Protein AF-A0A5D3WGY5-F1 (afdb_monomer_lite)

Organism: NCBI:txid213224

InterPro domains:
  IPR013249 RNA polymerase sigma factor 70, region 4 type 2 [PF08281] (146-171)
  IPR013324 RNA polymerase sigma factor, region 3/4-like [SSF88659] (108-180)
  IPR036388 Winged helix-like DNA-binding domain superfamily [G3DSA:1.10.10.10] (104-178)

Foldseek 3Di:
DDLVVLQVVCVVCVVVQLVVCVVQVVQAPDDSVVLSVQLSVLSNVLVVVCVVPVDDSVVSSVVSSLVVSCCCGCDPPDPRNNHDPDDPVVPDPPVPDPPDPPDDPDDLVNFFQPVLVLVLLVVQADPQLSLLVCQCCQVPPGHDDLVRSCVVVVHDSVVSVVSPVVSVVSVVVCVVVVVDDDDSVSGGDDCPDPPPPPPDDPPPDDDDDDD

Structure (mmCIF, N/CA/C/O backbone):
data_AF-A0A5D3WGY5-F1
#
_entry.id   AF-A0A5D3WGY5-F1
#
loop_
_atom_site.group_PDB
_atom_site.id
_atom_site.type_symbol
_atom_site.label_atom_id
_atom_site.label_alt_id
_atom_site.label_comp_id
_atom_site.label_asym_id
_atom_site.label_entity_id
_atom_site.label_seq_id
_atom_site.pdbx_PDB_ins_code
_atom_site.Cartn_x
_atom_site.Cartn_y
_atom_site.Cartn_z
_atom_site.occupancy
_atom_site.B_iso_or_equiv
_atom_site.auth_seq_id
_atom_site.auth_comp_id
_atom_site.auth_asym_id
_atom_site.auth_atom_id
_atom_site.pdbx_PDB_model_num
ATOM 1 N N . MET A 1 1 ? 12.498 -3.908 -32.052 1.00 78.00 1 MET A N 1
ATOM 2 C CA . MET A 1 1 ? 13.607 -4.609 -31.367 1.00 78.00 1 MET A CA 1
ATOM 3 C C . MET A 1 1 ? 12.994 -5.593 -30.388 1.00 78.00 1 MET A C 1
ATOM 5 O O . MET A 1 1 ? 12.078 -5.188 -29.683 1.00 78.00 1 MET A O 1
ATOM 9 N N . THR A 1 2 ? 13.401 -6.864 -30.403 1.00 89.94 2 THR A N 1
ATOM 10 C CA . THR A 1 2 ? 12.779 -7.894 -29.549 1.00 89.94 2 THR A CA 1
ATOM 11 C C . THR A 1 2 ? 13.374 -7.893 -28.134 1.00 89.94 2 THR A C 1
ATOM 13 O O . THR A 1 2 ? 14.397 -7.253 -27.882 1.00 89.94 2 THR A O 1
ATOM 16 N N . ALA A 1 3 ? 12.732 -8.595 -27.194 1.00 89.44 3 ALA A N 1
ATOM 17 C CA . ALA A 1 3 ? 13.237 -8.734 -25.826 1.00 89.44 3 ALA A CA 1
ATOM 18 C C . ALA A 1 3 ? 14.589 -9.474 -25.777 1.00 89.44 3 ALA A C 1
ATOM 20 O O . ALA A 1 3 ? 15.489 -9.067 -25.044 1.00 89.44 3 ALA A O 1
ATOM 21 N N . GLU A 1 4 ? 14.763 -10.509 -26.603 1.00 92.31 4 GLU A N 1
ATOM 22 C CA . GLU A 1 4 ? 16.014 -11.273 -26.705 1.00 92.31 4 GLU A CA 1
ATOM 23 C C . GLU A 1 4 ? 17.160 -10.411 -27.254 1.00 92.31 4 GLU A C 1
ATOM 25 O O . GLU A 1 4 ? 18.277 -10.434 -26.724 1.00 92.31 4 GLU A O 1
ATOM 30 N N . ASP A 1 5 ? 16.869 -9.571 -28.254 1.00 92.75 5 ASP A N 1
ATOM 31 C CA . ASP A 1 5 ? 17.835 -8.609 -28.794 1.00 92.75 5 ASP A CA 1
ATOM 32 C C . ASP A 1 5 ? 18.266 -7.591 -27.731 1.00 92.75 5 ASP A C 1
ATOM 34 O O . ASP A 1 5 ? 19.434 -7.206 -27.675 1.00 92.75 5 ASP A O 1
ATOM 38 N N . ALA A 1 6 ? 17.336 -7.161 -26.873 1.00 93.19 6 ALA A N 1
ATOM 39 C CA . ALA A 1 6 ? 17.597 -6.206 -25.799 1.00 93.19 6 ALA A CA 1
ATOM 40 C C . ALA A 1 6 ? 18.520 -6.784 -24.723 1.00 93.19 6 ALA A C 1
ATOM 42 O O . ALA A 1 6 ? 19.509 -6.147 -24.356 1.00 93.19 6 ALA A O 1
ATOM 43 N N . VAL A 1 7 ? 18.261 -8.016 -24.280 1.00 94.75 7 VAL A N 1
ATOM 44 C CA . VAL A 1 7 ? 19.135 -8.738 -23.341 1.00 94.75 7 VAL A CA 1
ATOM 45 C C . VAL A 1 7 ? 20.522 -8.953 -23.951 1.00 94.75 7 VAL A C 1
ATOM 47 O O . VAL A 1 7 ? 21.544 -8.671 -23.321 1.00 94.75 7 VAL A O 1
ATOM 50 N N . THR A 1 8 ? 20.576 -9.383 -25.212 1.00 96.00 8 THR A N 1
ATOM 51 C CA . THR A 1 8 ? 21.835 -9.567 -25.946 1.00 96.00 8 THR A CA 1
ATOM 52 C C . THR A 1 8 ? 22.612 -8.255 -26.064 1.00 96.00 8 THR A C 1
ATOM 54 O O . THR A 1 8 ? 23.835 -8.234 -25.905 1.00 96.00 8 THR A O 1
ATOM 57 N N . TRP A 1 9 ? 21.919 -7.141 -26.302 1.00 96.12 9 TRP A N 1
ATOM 58 C CA . TRP A 1 9 ? 22.533 -5.821 -26.372 1.00 96.12 9 TRP A CA 1
ATOM 59 C C . TRP A 1 9 ? 23.149 -5.405 -25.031 1.00 96.12 9 TRP A C 1
ATOM 61 O O . TRP A 1 9 ? 24.281 -4.917 -25.025 1.00 96.12 9 TRP A O 1
ATOM 71 N N . VAL A 1 10 ? 22.466 -5.645 -23.904 1.00 95.69 10 VAL A N 1
ATOM 72 C CA . VAL A 1 10 ? 23.013 -5.376 -22.560 1.00 95.69 10 VAL A CA 1
ATOM 73 C C . VAL A 1 10 ? 24.282 -6.186 -22.325 1.00 95.69 10 VAL A C 1
ATOM 75 O O . VAL A 1 10 ? 25.295 -5.616 -21.931 1.00 95.69 10 VAL A O 1
ATOM 78 N N . ASN A 1 11 ? 24.272 -7.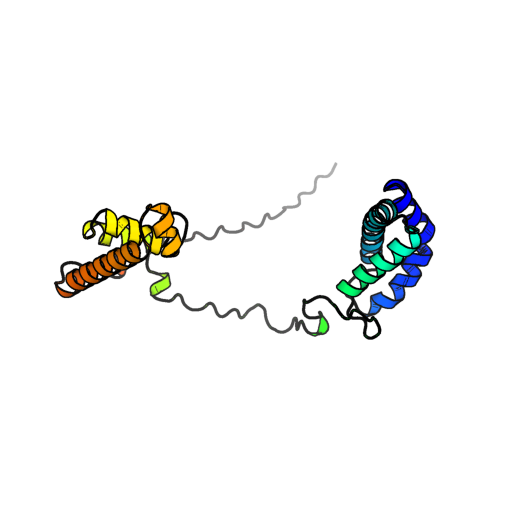479 -22.657 1.00 95.56 11 ASN A N 1
ATOM 79 C CA . ASN A 1 11 ? 25.452 -8.338 -22.526 1.00 95.56 11 ASN A CA 1
ATOM 80 C C . ASN A 1 11 ? 26.643 -7.822 -23.350 1.00 95.56 11 ASN A C 1
ATOM 82 O O . ASN A 1 11 ? 27.760 -7.737 -22.841 1.00 95.56 11 ASN A O 1
ATOM 86 N N . ARG A 1 12 ? 26.410 -7.401 -24.600 1.00 96.06 12 ARG A N 1
ATOM 87 C CA . ARG A 1 12 ? 27.454 -6.818 -25.466 1.00 96.06 12 ARG A CA 1
ATOM 88 C C . ARG A 1 12 ? 28.006 -5.495 -24.930 1.00 96.06 12 ARG A C 1
ATOM 90 O O . ARG A 1 12 ? 29.180 -5.202 -25.130 1.00 96.06 12 ARG A O 1
ATOM 97 N N . ASN A 1 13 ? 27.180 -4.706 -24.243 1.00 95.56 13 ASN A N 1
ATOM 98 C CA . ASN A 1 13 ? 27.544 -3.389 -23.711 1.00 95.56 13 ASN A CA 1
ATOM 99 C C . ASN A 1 13 ? 27.846 -3.403 -22.204 1.00 95.56 13 ASN A C 1
ATOM 101 O O . ASN A 1 13 ? 28.020 -2.340 -21.604 1.00 95.56 13 ASN A O 1
ATOM 105 N N . ALA A 1 14 ? 27.955 -4.585 -21.588 1.00 94.00 14 ALA A N 1
ATOM 106 C CA . ALA A 1 14 ? 28.066 -4.737 -20.141 1.00 94.00 14 ALA A CA 1
ATOM 107 C C . ALA A 1 14 ? 29.233 -3.935 -19.552 1.00 94.00 14 ALA A C 1
ATOM 109 O O . ALA A 1 14 ? 29.090 -3.312 -18.505 1.00 94.00 14 ALA A O 1
ATOM 110 N N . HIS A 1 15 ? 30.375 -3.867 -20.245 1.00 95.25 15 HIS A N 1
ATOM 111 C CA . HIS A 1 15 ? 31.510 -3.064 -19.787 1.00 95.25 15 HIS A CA 1
ATOM 112 C C . HIS A 1 15 ? 31.172 -1.562 -19.717 1.00 95.25 15 HIS A C 1
ATOM 114 O O . HIS A 1 15 ? 31.505 -0.903 -18.727 1.00 95.25 15 HIS A O 1
ATOM 120 N N . ALA A 1 16 ? 30.518 -1.005 -20.739 1.00 94.44 16 ALA A N 1
ATOM 121 C CA . ALA A 1 16 ? 30.150 0.411 -20.761 1.00 94.44 16 ALA A CA 1
ATOM 122 C C . ALA A 1 16 ? 29.116 0.731 -19.671 1.00 94.44 16 ALA A C 1
ATOM 124 O O . ALA A 1 16 ? 29.244 1.729 -18.960 1.00 94.44 16 ALA A O 1
ATOM 125 N N . ILE A 1 17 ? 28.141 -0.163 -19.490 1.00 94.94 17 ILE A N 1
ATOM 126 C CA . ILE A 1 17 ? 27.101 -0.062 -18.460 1.00 94.94 17 ILE A CA 1
ATOM 127 C C . ILE A 1 17 ? 27.729 -0.111 -17.061 1.00 94.94 17 ILE A C 1
ATOM 129 O O . ILE A 1 17 ? 27.512 0.796 -16.259 1.00 94.94 17 ILE A O 1
ATOM 133 N N . ARG A 1 18 ? 28.609 -1.083 -16.793 1.00 94.88 18 ARG A N 1
ATOM 134 C CA . ARG A 1 18 ? 29.372 -1.173 -15.537 1.00 94.88 18 ARG A CA 1
ATOM 135 C C . ARG A 1 18 ? 30.202 0.081 -15.270 1.00 94.88 18 ARG A C 1
ATOM 137 O O . ARG A 1 18 ? 30.239 0.563 -14.140 1.00 94.88 18 ARG A O 1
ATOM 144 N N . GLY A 1 19 ? 30.851 0.627 -16.299 1.00 92.81 19 GLY A N 1
ATOM 145 C CA . GLY A 1 19 ? 31.607 1.877 -16.198 1.00 92.81 19 GLY A CA 1
ATOM 146 C C . GLY A 1 19 ? 30.733 3.069 -15.801 1.00 92.81 19 GLY A C 1
ATOM 147 O O . GLY A 1 19 ? 31.155 3.895 -14.994 1.00 92.81 19 GLY A O 1
ATOM 148 N N . HIS A 1 20 ? 29.502 3.131 -16.313 1.00 91.00 20 HIS A N 1
ATOM 149 C CA . HIS A 1 20 ? 28.519 4.140 -15.924 1.00 91.00 20 HIS A CA 1
ATOM 150 C C . HIS A 1 20 ? 28.054 3.961 -14.469 1.00 91.00 20 HIS A C 1
ATOM 152 O O . HIS A 1 20 ? 28.070 4.922 -13.703 1.00 91.00 20 HIS A O 1
ATOM 158 N N . ILE A 1 21 ? 27.722 2.726 -14.073 1.00 92.06 21 ILE A N 1
ATOM 159 C CA . ILE A 1 21 ? 27.222 2.368 -12.733 1.00 92.06 21 ILE A CA 1
ATOM 160 C C . ILE A 1 21 ? 28.225 2.704 -11.623 1.00 92.06 21 ILE A C 1
ATOM 162 O O . ILE A 1 21 ? 27.826 3.163 -10.557 1.00 92.06 21 ILE A O 1
ATOM 166 N N . ARG A 1 22 ? 29.534 2.530 -11.862 1.00 90.94 22 ARG A N 1
ATOM 167 C CA . ARG A 1 22 ? 30.584 2.743 -10.840 1.00 90.94 22 ARG A CA 1
ATOM 168 C C . ARG A 1 22 ? 30.529 4.103 -10.146 1.00 90.94 22 ARG A C 1
ATOM 170 O O . ARG A 1 22 ? 30.957 4.206 -9.004 1.00 90.94 22 ARG A O 1
ATOM 177 N N . LYS A 1 23 ? 30.006 5.131 -10.815 1.00 87.56 23 LYS A N 1
ATOM 178 C CA . LYS A 1 23 ? 29.870 6.484 -10.255 1.00 87.56 23 LYS A CA 1
ATOM 179 C C . LYS A 1 23 ? 28.847 6.562 -9.115 1.00 87.56 23 LYS A C 1
ATOM 181 O O . LYS A 1 23 ? 28.929 7.470 -8.298 1.00 87.56 23 LYS A O 1
ATOM 186 N N . TYR A 1 24 ? 27.903 5.624 -9.070 1.00 85.44 24 TYR A N 1
ATOM 187 C CA . TYR A 1 24 ? 26.774 5.623 -8.142 1.00 85.44 24 TYR A CA 1
ATOM 188 C C . TYR A 1 24 ? 26.987 4.703 -6.935 1.00 85.44 24 TYR A C 1
ATOM 190 O O . TYR A 1 24 ? 26.405 4.960 -5.886 1.00 85.44 24 TYR A O 1
ATOM 198 N N . LEU A 1 25 ? 27.866 3.697 -7.051 1.00 86.69 25 LEU A N 1
ATOM 199 C CA . LEU A 1 25 ? 28.158 2.717 -5.991 1.00 86.69 25 LEU A CA 1
ATOM 200 C C . LEU A 1 25 ? 28.527 3.330 -4.626 1.00 86.69 25 LEU A C 1
ATOM 202 O O . LEU A 1 25 ? 28.062 2.808 -3.622 1.00 86.69 25 LEU A O 1
ATOM 206 N N . PRO A 1 26 ? 29.288 4.440 -4.528 1.00 85.38 26 PRO A N 1
ATOM 207 C CA . PRO A 1 26 ? 29.615 5.020 -3.221 1.00 85.38 26 PRO A CA 1
ATOM 208 C C . PRO A 1 26 ? 28.413 5.577 -2.443 1.00 85.38 26 PRO A C 1
ATOM 210 O O . PRO A 1 26 ? 28.535 5.856 -1.255 1.00 85.38 26 PRO A O 1
ATOM 213 N N . PHE A 1 27 ? 27.274 5.794 -3.107 1.00 81.50 27 PHE A N 1
ATOM 214 C CA . PHE A 1 27 ? 26.102 6.469 -2.540 1.00 81.50 27 PHE A CA 1
ATOM 215 C C . PHE A 1 27 ? 24.975 5.505 -2.156 1.00 81.50 27 PHE A C 1
ATOM 217 O O . PHE A 1 27 ? 23.881 5.945 -1.806 1.00 81.50 27 PHE A O 1
ATOM 224 N N . VAL A 1 28 ? 25.207 4.198 -2.266 1.00 81.75 28 VAL A N 1
ATOM 225 C CA . VAL A 1 28 ? 24.183 3.164 -2.108 1.00 81.75 28 VAL A CA 1
ATOM 226 C C . VAL A 1 28 ? 24.746 1.931 -1.408 1.00 81.75 28 VAL A C 1
ATOM 228 O O . VAL A 1 28 ? 25.942 1.675 -1.499 1.00 81.75 28 VAL A O 1
ATOM 231 N N . PRO A 1 29 ? 23.890 1.136 -0.748 1.00 81.62 29 PRO A N 1
ATOM 232 C CA . PRO A 1 29 ? 24.285 -0.140 -0.158 1.00 81.62 29 PRO A CA 1
ATOM 233 C C . PRO A 1 29 ? 24.294 -1.307 -1.166 1.00 81.62 29 PRO A C 1
ATOM 235 O O . PRO A 1 29 ? 24.463 -2.444 -0.743 1.00 81.62 29 PRO A O 1
ATOM 238 N N . TYR A 1 30 ? 24.044 -1.045 -2.454 1.00 87.06 30 TYR A N 1
ATOM 239 C CA . TYR A 1 30 ? 23.903 -2.060 -3.503 1.00 87.06 30 TYR A CA 1
ATOM 240 C C . TYR A 1 30 ? 25.205 -2.306 -4.261 1.00 87.06 30 TYR A C 1
ATOM 242 O O . TYR A 1 30 ? 26.014 -1.391 -4.463 1.00 87.06 30 TYR A O 1
ATOM 250 N N . ASP A 1 31 ? 25.337 -3.518 -4.781 1.00 90.62 31 ASP A N 1
ATOM 251 C CA . ASP A 1 31 ? 26.509 -3.961 -5.514 1.00 90.62 31 ASP A CA 1
ATOM 252 C C . ASP A 1 31 ? 26.369 -3.663 -7.012 1.00 90.62 31 ASP A C 1
ATOM 254 O O . ASP A 1 31 ? 25.292 -3.397 -7.551 1.00 90.62 31 ASP A O 1
ATOM 258 N N . GLN A 1 32 ? 27.481 -3.750 -7.746 1.00 91.56 32 GLN A N 1
ATOM 259 C CA . GLN A 1 32 ? 27.468 -3.554 -9.200 1.00 91.56 32 GLN A CA 1
ATOM 260 C C . GLN A 1 32 ? 26.525 -4.529 -9.924 1.00 91.56 32 GLN A C 1
ATOM 262 O O . GLN A 1 32 ? 25.968 -4.167 -10.961 1.00 91.56 32 GLN A O 1
ATOM 267 N N . GLU A 1 33 ? 26.350 -5.742 -9.402 1.00 93.38 33 GLU A N 1
ATOM 268 C CA . GLU A 1 33 ? 25.487 -6.753 -10.012 1.00 93.38 33 GLU A CA 1
ATOM 269 C C . GLU A 1 33 ? 23.992 -6.457 -9.799 1.00 93.38 33 GLU A C 1
ATOM 271 O O . GLU A 1 33 ? 23.204 -6.717 -10.708 1.00 93.38 33 GLU A O 1
ATOM 276 N N . ASP A 1 34 ? 23.604 -5.798 -8.702 1.00 92.81 34 ASP A N 1
ATOM 277 C CA . ASP A 1 34 ? 22.222 -5.336 -8.489 1.00 92.81 34 ASP A CA 1
ATOM 278 C C . ASP A 1 34 ? 21.825 -4.318 -9.568 1.00 92.81 34 ASP A C 1
ATOM 280 O O . ASP A 1 34 ? 20.804 -4.448 -10.246 1.00 92.81 34 ASP A O 1
ATOM 284 N N . PHE A 1 35 ? 22.709 -3.358 -9.846 1.00 92.69 35 PHE A N 1
ATOM 285 C CA . PHE A 1 35 ? 22.497 -2.396 -10.930 1.00 92.69 35 PHE A CA 1
ATOM 286 C C . PHE A 1 35 ? 22.538 -3.026 -12.327 1.00 92.69 35 PHE A C 1
ATOM 288 O O . PHE A 1 35 ? 21.956 -2.484 -13.271 1.00 92.69 35 PHE A O 1
ATOM 295 N N . MET A 1 36 ? 23.231 -4.155 -12.498 1.00 95.31 36 MET A N 1
ATOM 296 C CA . MET A 1 36 ? 23.184 -4.902 -13.755 1.00 95.31 36 MET A CA 1
ATOM 297 C C . MET A 1 36 ? 21.824 -5.575 -13.950 1.00 95.31 36 MET A C 1
ATOM 299 O O . MET A 1 36 ? 21.327 -5.587 -15.077 1.00 95.31 36 MET A O 1
ATOM 303 N N . GLN A 1 37 ? 21.184 -6.065 -12.884 1.00 94.75 37 GLN A N 1
ATOM 304 C CA . GLN A 1 37 ? 19.801 -6.551 -12.952 1.00 94.75 37 GLN A CA 1
ATOM 305 C C . GLN A 1 37 ? 18.841 -5.423 -13.351 1.00 94.75 37 GLN A C 1
ATOM 307 O O . GLN A 1 37 ? 18.047 -5.594 -14.280 1.00 94.75 37 GLN A O 1
ATOM 312 N N . ASP A 1 38 ? 18.999 -4.234 -12.761 1.00 93.56 38 ASP A N 1
ATOM 313 C CA . ASP A 1 38 ? 18.248 -3.040 -13.166 1.00 93.56 38 ASP A CA 1
ATOM 314 C C . ASP A 1 38 ? 18.481 -2.659 -14.634 1.00 93.56 38 ASP A C 1
ATOM 316 O O . ASP A 1 38 ? 17.560 -2.197 -15.312 1.00 93.56 38 ASP A O 1
ATOM 320 N N . ALA A 1 39 ? 19.692 -2.869 -15.159 1.00 95.75 39 ALA A N 1
ATOM 321 C CA . ALA A 1 39 ? 19.994 -2.646 -16.568 1.00 95.75 39 ALA A CA 1
ATOM 322 C C . ALA A 1 39 ? 19.265 -3.637 -17.487 1.00 95.75 39 ALA A C 1
ATOM 324 O O . ALA A 1 39 ? 18.762 -3.230 -18.536 1.00 95.75 39 ALA A O 1
ATOM 325 N N . PHE A 1 40 ? 19.147 -4.910 -17.104 1.00 96.44 40 PHE A N 1
ATOM 326 C CA . PHE A 1 40 ? 18.337 -5.867 -17.862 1.00 96.44 40 PHE A CA 1
ATOM 327 C C . PHE A 1 40 ? 16.857 -5.484 -17.856 1.00 96.44 40 PHE A C 1
ATOM 329 O O . PHE A 1 40 ? 16.224 -5.474 -18.912 1.00 96.44 40 PHE A O 1
ATOM 33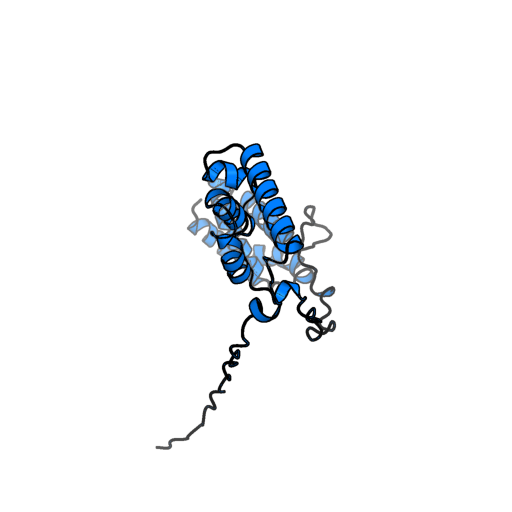6 N N . GLU A 1 41 ? 16.314 -5.087 -16.707 1.00 95.56 41 GLU A N 1
ATOM 337 C CA . GLU A 1 41 ? 14.928 -4.626 -16.628 1.00 95.56 41 GLU A CA 1
ATOM 338 C C . GLU A 1 41 ? 14.708 -3.351 -17.461 1.00 95.56 41 GLU A C 1
ATOM 340 O O . GLU A 1 41 ? 13.759 -3.263 -18.246 1.00 95.56 41 GLU A O 1
ATOM 345 N N . ALA A 1 42 ? 15.630 -2.385 -17.369 1.00 95.69 42 ALA A N 1
ATOM 346 C CA . ALA A 1 42 ? 15.608 -1.168 -18.175 1.00 95.69 42 ALA A CA 1
ATOM 347 C C . ALA A 1 42 ? 15.622 -1.476 -19.677 1.00 95.69 42 ALA A C 1
ATOM 349 O O . ALA A 1 42 ? 14.937 -0.801 -20.443 1.00 95.69 42 ALA A O 1
ATOM 350 N N . ALA A 1 43 ? 16.361 -2.500 -20.107 1.00 96.50 43 ALA A N 1
ATOM 351 C CA . ALA A 1 43 ? 16.404 -2.929 -21.499 1.00 96.50 43 ALA A CA 1
ATOM 352 C C . ALA A 1 43 ? 15.071 -3.514 -21.978 1.00 96.50 43 ALA A C 1
ATOM 354 O O . ALA A 1 43 ? 14.636 -3.189 -23.082 1.00 96.50 43 ALA A O 1
ATOM 355 N N . LEU A 1 44 ? 14.381 -4.308 -21.159 1.00 96.06 44 LEU A N 1
ATOM 356 C CA . LEU A 1 44 ? 13.057 -4.833 -21.513 1.00 96.06 44 LEU A CA 1
ATOM 357 C C . LEU A 1 44 ? 12.026 -3.705 -21.659 1.00 96.06 44 LEU A C 1
ATOM 359 O O . LEU A 1 44 ? 11.273 -3.661 -22.635 1.00 96.06 44 LEU A O 1
ATOM 363 N N . ILE A 1 45 ? 12.044 -2.744 -20.734 1.00 94.69 45 ILE A N 1
ATOM 364 C CA . ILE A 1 45 ? 11.181 -1.557 -20.788 1.00 94.69 45 ILE A CA 1
ATOM 365 C C . ILE A 1 45 ? 11.523 -0.701 -22.017 1.00 94.69 45 ILE A C 1
ATOM 367 O O . ILE A 1 45 ? 10.633 -0.291 -22.764 1.00 94.69 45 ILE A O 1
ATOM 371 N N . ALA A 1 46 ? 12.810 -0.464 -22.273 1.00 95.19 46 ALA A N 1
ATOM 372 C CA . ALA A 1 46 ? 13.270 0.324 -23.409 1.00 95.19 46 ALA A CA 1
ATOM 373 C C . ALA A 1 46 ? 12.933 -0.328 -24.754 1.00 95.19 46 ALA A C 1
ATOM 375 O O . ALA A 1 46 ? 12.599 0.390 -25.692 1.00 95.19 46 ALA A O 1
ATOM 376 N N . ALA A 1 47 ? 12.966 -1.661 -24.858 1.00 95.06 47 ALA A N 1
ATOM 377 C CA . ALA A 1 47 ? 12.579 -2.381 -26.071 1.00 95.06 47 ALA A CA 1
ATOM 378 C C . ALA A 1 47 ? 11.109 -2.132 -26.425 1.00 95.06 47 ALA A C 1
ATOM 380 O O . ALA A 1 47 ? 10.787 -1.850 -27.582 1.00 95.06 47 ALA A O 1
ATOM 381 N N . ARG A 1 48 ? 10.236 -2.150 -25.411 1.00 93.75 48 ARG A N 1
ATOM 382 C CA . ARG A 1 48 ? 8.819 -1.816 -25.565 1.00 93.75 48 ARG A CA 1
ATOM 383 C C . ARG A 1 48 ? 8.628 -0.362 -25.998 1.00 93.75 48 ARG A C 1
ATOM 385 O O . ARG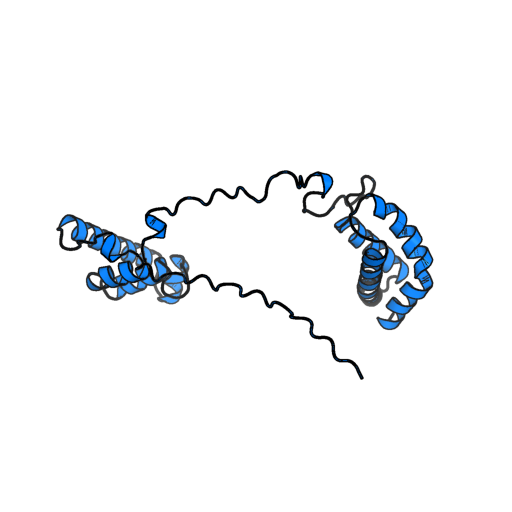 A 1 48 ? 7.976 -0.117 -27.006 1.00 93.75 48 ARG A O 1
ATOM 392 N N . ILE A 1 49 ? 9.244 0.592 -25.295 1.00 92.06 49 ILE A N 1
ATOM 393 C CA . ILE A 1 49 ? 9.110 2.030 -25.599 1.00 92.06 49 ILE A CA 1
ATOM 394 C C . ILE A 1 49 ? 9.644 2.357 -26.999 1.00 92.06 49 ILE A C 1
ATOM 396 O O . ILE A 1 49 ? 9.006 3.098 -27.744 1.00 92.06 49 ILE A O 1
ATOM 400 N N . ALA A 1 50 ? 10.798 1.798 -27.367 1.00 92.75 50 ALA A N 1
ATOM 401 C CA . ALA A 1 50 ? 11.401 1.985 -28.681 1.00 92.75 50 ALA A CA 1
ATOM 402 C C . ALA A 1 50 ? 10.498 1.454 -29.802 1.00 92.75 50 ALA A C 1
ATOM 404 O O . ALA A 1 50 ? 10.398 2.081 -30.853 1.00 92.75 50 ALA A O 1
ATOM 405 N N . SER A 1 51 ? 9.813 0.328 -29.568 1.00 91.12 51 SER A N 1
ATOM 406 C CA . SER A 1 51 ? 8.858 -0.235 -30.525 1.00 91.12 51 SER A CA 1
ATOM 407 C C . SER A 1 51 ? 7.564 0.573 -30.623 1.00 91.12 51 SER A C 1
ATOM 409 O O . SER A 1 51 ? 7.023 0.696 -31.713 1.00 91.12 51 SER A O 1
ATOM 411 N N . GLU A 1 52 ? 7.052 1.099 -29.508 1.00 91.94 52 GLU A N 1
ATOM 412 C CA . GLU A 1 52 ? 5.795 1.862 -29.474 1.00 91.94 52 GLU A CA 1
ATOM 413 C C . GLU A 1 52 ? 5.951 3.288 -30.026 1.00 91.94 52 GLU A C 1
ATOM 415 O O . GLU A 1 52 ? 5.001 3.842 -30.571 1.00 91.94 52 GLU A O 1
ATOM 420 N N . ARG A 1 53 ? 7.128 3.904 -29.852 1.00 89.50 53 ARG A N 1
ATOM 421 C CA . ARG A 1 53 ? 7.374 5.320 -30.183 1.00 89.50 53 ARG A CA 1
ATOM 422 C C . ARG A 1 53 ? 8.331 5.540 -31.354 1.00 89.50 53 ARG A C 1
ATOM 424 O O . ARG A 1 53 ? 8.647 6.688 -31.643 1.00 89.50 53 ARG A O 1
ATOM 431 N N . GLU A 1 54 ? 8.825 4.467 -31.969 1.00 89.94 54 GLU A N 1
ATOM 432 C CA . GLU A 1 54 ? 9.806 4.503 -33.068 1.00 89.94 54 GLU A CA 1
ATOM 433 C C . GLU A 1 54 ? 11.094 5.287 -32.724 1.00 89.94 54 GLU A C 1
ATOM 435 O O . GLU A 1 54 ? 11.735 5.904 -33.573 1.00 89.94 54 GLU A O 1
ATOM 440 N N . ILE A 1 55 ? 11.500 5.260 -31.450 1.00 91.94 55 ILE A N 1
ATOM 441 C CA . ILE A 1 55 ? 12.711 5.931 -30.950 1.00 91.94 55 ILE A CA 1
ATOM 442 C C . ILE A 1 55 ? 13.880 4.930 -30.937 1.00 91.94 55 ILE A C 1
ATOM 444 O O . ILE A 1 55 ? 13.670 3.750 -30.641 1.00 91.94 55 ILE A O 1
ATOM 448 N N . PRO A 1 56 ? 15.135 5.360 -31.189 1.00 93.81 56 PRO A N 1
ATOM 449 C CA . PRO A 1 56 ? 16.295 4.485 -31.065 1.00 93.81 56 PRO A CA 1
ATOM 450 C C . PRO A 1 56 ? 16.396 3.826 -29.682 1.00 93.81 56 PRO A C 1
ATOM 452 O O . PRO A 1 56 ? 16.447 4.507 -28.655 1.00 93.81 56 PRO A O 1
ATOM 455 N N . PHE A 1 57 ? 16.517 2.495 -29.663 1.00 94.25 57 PHE A N 1
ATOM 456 C CA . PHE A 1 57 ? 16.571 1.700 -28.432 1.00 94.25 57 PHE A CA 1
ATOM 457 C C . PHE A 1 57 ? 17.608 2.203 -27.427 1.00 94.25 57 PHE A C 1
ATOM 459 O O . PHE A 1 57 ? 17.293 2.363 -26.253 1.00 94.25 57 PHE A O 1
ATOM 466 N N . ALA A 1 58 ? 18.833 2.485 -27.881 1.00 93.38 58 ALA A N 1
ATOM 467 C CA . ALA A 1 58 ? 19.914 2.907 -26.995 1.00 93.38 58 ALA A CA 1
ATOM 468 C C . ALA A 1 58 ? 19.578 4.215 -26.255 1.00 93.38 58 ALA A C 1
ATOM 470 O O . ALA A 1 58 ? 19.927 4.370 -25.086 1.00 93.38 58 ALA A O 1
ATOM 471 N N . ALA A 1 59 ? 18.864 5.140 -26.906 1.00 92.12 59 ALA A N 1
ATOM 472 C CA . ALA A 1 59 ? 18.426 6.379 -26.272 1.00 92.12 59 ALA A CA 1
ATOM 473 C C . ALA A 1 59 ? 17.381 6.099 -25.182 1.00 92.12 59 ALA A C 1
ATOM 475 O O . ALA A 1 59 ? 17.531 6.584 -24.059 1.00 92.12 59 ALA A O 1
ATOM 476 N N . CYS A 1 60 ? 16.377 5.266 -25.481 1.00 93.50 60 CYS A N 1
ATOM 477 C CA . CYS A 1 60 ? 15.386 4.823 -24.498 1.00 93.50 60 CYS A CA 1
ATOM 478 C C . CYS A 1 60 ? 16.049 4.107 -23.317 1.00 93.50 60 CYS A C 1
ATOM 480 O O . CYS A 1 60 ? 15.779 4.449 -22.171 1.00 93.50 60 CYS A O 1
ATOM 482 N N . PHE A 1 61 ? 16.974 3.186 -23.593 1.00 96.69 61 PHE A N 1
ATOM 483 C CA . PHE A 1 61 ? 17.709 2.427 -22.586 1.00 96.69 61 PHE A CA 1
ATOM 484 C C . PHE A 1 61 ? 18.420 3.341 -21.590 1.00 96.69 61 PHE A C 1
ATOM 486 O O . PHE A 1 61 ? 18.199 3.226 -20.387 1.00 96.69 61 PHE A O 1
ATOM 493 N N . TRP A 1 62 ? 19.234 4.284 -22.070 1.00 94.81 62 TRP A N 1
ATOM 494 C CA . TRP A 1 62 ? 19.993 5.158 -21.176 1.00 94.81 62 TRP A CA 1
ATOM 495 C C . TRP A 1 62 ? 19.099 6.093 -20.360 1.00 94.81 62 TRP A C 1
ATOM 497 O O . TRP A 1 62 ? 19.441 6.421 -19.226 1.00 94.81 62 TRP A O 1
ATOM 507 N N . VAL A 1 63 ? 17.961 6.524 -20.907 1.00 92.69 63 VAL A N 1
ATOM 508 C CA . VAL A 1 63 ? 16.973 7.309 -20.154 1.00 92.69 63 VAL A CA 1
ATOM 509 C C . VAL A 1 63 ? 16.335 6.457 -19.055 1.00 92.69 63 VAL A C 1
ATOM 511 O O . VAL A 1 63 ? 16.323 6.877 -17.899 1.00 92.69 63 VAL A O 1
ATOM 514 N N . THR A 1 64 ? 15.870 5.250 -19.384 1.00 92.44 64 THR A N 1
ATOM 515 C CA . THR A 1 64 ? 15.231 4.339 -18.425 1.00 92.44 64 THR A CA 1
ATOM 516 C C . THR A 1 64 ? 16.201 3.890 -17.332 1.00 92.44 64 THR A C 1
ATOM 518 O O . THR A 1 64 ? 15.849 3.932 -16.155 1.00 92.44 64 THR A O 1
ATOM 521 N N . LEU A 1 65 ? 17.436 3.530 -17.690 1.00 93.50 65 LEU A N 1
ATOM 522 C CA . LEU A 1 65 ? 18.460 3.119 -16.730 1.00 93.50 65 LEU A CA 1
ATOM 523 C C . LEU A 1 65 ? 18.815 4.255 -15.766 1.00 93.50 65 LEU A C 1
ATOM 525 O O . LEU A 1 65 ? 18.843 4.040 -14.558 1.00 93.50 65 LEU A O 1
ATOM 529 N N . ARG A 1 66 ? 19.027 5.480 -16.268 1.00 89.88 66 ARG A N 1
ATOM 530 C CA . ARG A 1 66 ? 19.287 6.639 -15.397 1.00 89.88 66 ARG A CA 1
ATOM 531 C C . ARG A 1 66 ? 18.134 6.900 -14.435 1.00 89.88 66 ARG A C 1
ATOM 533 O O . ARG A 1 66 ? 18.391 7.182 -13.272 1.00 89.88 66 ARG A O 1
ATOM 540 N N . SER A 1 67 ? 16.892 6.772 -14.906 1.00 87.25 67 SER A N 1
ATOM 541 C CA . SER A 1 67 ? 15.704 6.937 -14.063 1.00 87.25 67 SER A CA 1
ATOM 542 C C . SER A 1 67 ? 15.638 5.891 -12.947 1.00 87.25 67 SER A C 1
ATOM 544 O O . SER A 1 67 ? 15.293 6.233 -11.816 1.00 87.25 67 SER A O 1
ATOM 546 N N . LYS A 1 68 ? 15.974 4.630 -13.247 1.00 88.38 68 LYS A N 1
ATOM 547 C CA . LYS A 1 68 ? 16.038 3.557 -12.247 1.00 88.38 68 LYS A CA 1
ATOM 548 C C . LYS A 1 68 ? 17.130 3.822 -11.217 1.00 88.38 68 LYS A C 1
ATOM 550 O O . LYS A 1 68 ? 16.827 3.876 -10.030 1.00 88.38 68 LYS A O 1
ATOM 555 N N . ILE A 1 69 ? 18.353 4.116 -11.662 1.00 88.12 69 ILE A N 1
ATOM 556 C CA . ILE A 1 69 ? 19.472 4.446 -10.768 1.00 88.12 69 ILE A CA 1
ATOM 557 C C . ILE A 1 69 ? 19.111 5.635 -9.866 1.00 88.12 69 ILE A C 1
ATOM 559 O O . ILE A 1 69 ? 19.278 5.557 -8.655 1.00 88.12 69 ILE A O 1
ATOM 563 N N . SER A 1 70 ? 18.529 6.709 -10.412 1.00 82.81 70 SER A N 1
ATOM 564 C CA . SER A 1 70 ? 18.141 7.873 -9.602 1.00 82.81 70 SER A CA 1
ATOM 565 C C . SER A 1 70 ? 17.065 7.578 -8.556 1.00 82.81 70 SER A C 1
ATOM 567 O O . SER A 1 70 ? 17.001 8.282 -7.557 1.00 82.81 70 SER A O 1
ATOM 569 N N . SER A 1 71 ? 16.232 6.551 -8.766 1.00 81.00 71 SER A N 1
ATOM 570 C CA . SER A 1 71 ? 15.182 6.172 -7.807 1.00 81.00 71 SER A CA 1
ATOM 571 C C . SER A 1 71 ? 15.721 5.465 -6.559 1.00 81.00 71 SER A C 1
ATOM 573 O O . SER A 1 71 ? 15.068 5.432 -5.519 1.00 81.00 71 SER A O 1
ATOM 575 N N . VAL A 1 72 ? 16.924 4.895 -6.659 1.00 79.06 72 VAL A N 1
ATOM 576 C CA . VAL A 1 72 ? 17.566 4.136 -5.578 1.00 79.06 72 VAL A CA 1
ATOM 577 C C . VAL A 1 72 ? 18.838 4.807 -5.064 1.00 79.06 72 VAL A C 1
ATOM 579 O O . VAL A 1 72 ? 19.290 4.491 -3.966 1.00 79.06 72 VAL A O 1
ATOM 582 N N . THR A 1 73 ? 19.397 5.758 -5.817 1.00 77.44 73 THR A N 1
ATOM 583 C CA . THR A 1 73 ? 20.627 6.470 -5.473 1.00 77.44 73 THR A CA 1
ATOM 584 C C . THR A 1 73 ? 20.350 7.929 -5.098 1.00 77.44 73 THR A C 1
ATOM 586 O O . THR A 1 73 ? 20.002 8.729 -5.970 1.00 77.44 73 THR A O 1
ATOM 589 N N . PRO A 1 74 ? 20.599 8.339 -3.841 1.00 67.88 74 PRO A N 1
ATOM 590 C CA . PRO A 1 74 ? 20.635 9.746 -3.458 1.00 67.88 74 PRO A CA 1
ATOM 591 C C . PRO A 1 74 ? 21.932 10.395 -3.978 1.00 67.88 74 PRO A C 1
ATOM 593 O O . PRO A 1 74 ? 22.889 10.592 -3.233 1.00 67.88 74 PRO A O 1
ATOM 596 N N . HIS A 1 75 ? 22.005 10.688 -5.280 1.00 64.94 75 HIS A N 1
ATOM 597 C CA . HIS A 1 75 ? 23.172 11.341 -5.876 1.00 64.94 75 HIS A CA 1
ATOM 598 C C . HIS A 1 75 ? 23.002 12.876 -5.874 1.00 64.94 75 HIS A C 1
ATOM 600 O O . HIS A 1 75 ? 22.019 13.377 -6.433 1.00 64.94 75 HIS A O 1
ATOM 606 N N . PRO A 1 76 ? 23.943 13.646 -5.290 1.00 58.69 76 PRO A N 1
ATOM 607 C CA . PRO A 1 76 ? 23.807 15.098 -5.134 1.00 58.69 76 PRO A CA 1
ATOM 608 C C . PRO A 1 76 ? 23.827 15.886 -6.453 1.00 58.69 76 PRO A C 1
ATOM 610 O O . PRO A 1 76 ? 23.376 17.024 -6.472 1.00 58.69 76 PRO A O 1
ATOM 613 N N . GLU A 1 77 ? 24.284 15.298 -7.565 1.00 60.00 77 GLU A N 1
ATOM 614 C CA . GLU A 1 77 ? 24.327 15.968 -8.879 1.00 60.00 77 GLU A CA 1
ATOM 615 C C . GLU A 1 77 ? 23.234 15.502 -9.862 1.00 60.00 77 GLU A C 1
ATOM 617 O O . GLU A 1 77 ? 23.151 15.998 -10.986 1.00 60.00 77 GLU A O 1
ATOM 622 N N . SER A 1 78 ? 22.373 14.543 -9.492 1.00 59.19 78 SER A N 1
ATOM 623 C CA . SER A 1 78 ? 21.326 14.052 -10.401 1.00 59.19 78 SER A CA 1
ATOM 624 C C . SER A 1 78 ? 20.052 14.891 -10.301 1.00 59.19 78 SER A C 1
ATOM 626 O O . SER A 1 78 ? 19.443 14.924 -9.244 1.00 59.19 78 SER A O 1
ATOM 628 N N . ALA A 1 79 ? 19.569 15.464 -11.409 1.00 55.25 79 ALA A N 1
ATOM 629 C CA . ALA A 1 79 ? 18.358 16.306 -11.467 1.00 55.25 79 ALA A CA 1
ATOM 630 C C . ALA A 1 79 ? 17.070 15.684 -10.868 1.00 55.25 79 ALA A C 1
ATOM 632 O O . ALA A 1 79 ? 16.093 16.389 -10.620 1.00 55.25 79 ALA A O 1
ATOM 633 N N . HIS A 1 80 ? 17.066 14.373 -10.625 1.00 53.03 80 HIS A N 1
ATOM 634 C CA . HIS A 1 80 ? 16.014 13.640 -9.933 1.00 53.03 80 HIS A CA 1
ATOM 635 C C . HIS A 1 80 ? 16.575 13.084 -8.615 1.00 53.03 80 HIS A C 1
ATOM 637 O O . HIS A 1 80 ? 16.960 11.923 -8.545 1.00 53.03 80 HIS A O 1
ATOM 643 N N . HIS A 1 81 ? 16.654 13.917 -7.570 1.00 54.94 81 HIS A N 1
ATOM 644 C CA . HIS A 1 81 ? 17.076 13.541 -6.205 1.00 54.94 81 HIS A CA 1
ATOM 645 C C . HIS A 1 81 ? 16.040 12.670 -5.471 1.00 54.94 81 HIS A C 1
ATOM 647 O O . HIS A 1 81 ? 15.785 12.838 -4.280 1.00 54.94 81 HIS A O 1
ATOM 653 N N . SER A 1 82 ? 15.394 11.756 -6.183 1.00 56.78 82 SER A N 1
ATOM 654 C CA . SER A 1 82 ? 14.396 10.851 -5.630 1.00 56.78 82 SER A CA 1
ATOM 655 C C . SER A 1 82 ? 15.096 9.613 -5.088 1.00 56.78 82 SER A C 1
ATOM 657 O O . SER A 1 82 ? 14.812 8.507 -5.526 1.00 56.78 82 SER A O 1
ATOM 659 N N . GLY A 1 83 ? 16.039 9.800 -4.160 1.00 57.81 83 GLY A N 1
ATOM 660 C CA . GLY A 1 83 ? 16.576 8.676 -3.399 1.00 57.81 83 GLY A CA 1
ATOM 661 C C . GLY A 1 83 ? 15.444 7.895 -2.720 1.00 57.81 83 GLY A C 1
ATOM 662 O O . GLY A 1 83 ? 14.316 8.382 -2.597 1.00 57.81 83 GLY A O 1
ATOM 663 N N . SER A 1 84 ? 15.745 6.677 -2.271 1.00 60.09 84 SER A N 1
ATOM 664 C CA . SER A 1 84 ? 14.780 5.853 -1.537 1.00 60.09 84 SER A CA 1
ATOM 665 C C . SER A 1 84 ? 14.127 6.648 -0.398 1.00 60.09 84 SER A C 1
ATOM 667 O O . SER A 1 84 ? 14.807 7.365 0.333 1.00 60.09 84 SER A O 1
ATOM 669 N N . SER A 1 85 ? 12.811 6.495 -0.207 1.00 61.53 85 SER A N 1
ATOM 670 C CA . SER A 1 85 ? 12.107 7.050 0.966 1.00 61.53 85 SER A CA 1
ATOM 671 C C . SER A 1 85 ? 12.529 6.385 2.279 1.00 61.53 85 SER A C 1
ATOM 673 O O . SER A 1 85 ? 12.111 6.816 3.351 1.00 61.53 85 SER A O 1
ATOM 675 N N . SER A 1 86 ? 13.322 5.316 2.196 1.00 60.22 86 SER A N 1
ATOM 676 C CA . SER A 1 86 ? 13.891 4.668 3.367 1.00 60.22 86 SER A CA 1
ATOM 677 C C . SER A 1 86 ? 15.017 5.535 3.933 1.00 60.22 86 SER A C 1
ATOM 679 O O . SER A 1 86 ? 15.825 6.053 3.158 1.00 60.22 86 SER A O 1
ATOM 681 N N . PRO A 1 87 ? 15.103 5.691 5.264 1.00 61.12 87 PRO A N 1
ATOM 682 C CA . PRO A 1 87 ? 16.224 6.388 5.872 1.00 61.12 87 PRO A CA 1
ATOM 683 C C . PRO A 1 87 ? 17.543 5.705 5.458 1.00 61.12 87 PRO A C 1
ATOM 685 O O . PRO A 1 87 ? 17.611 4.473 5.449 1.00 61.12 87 PRO A O 1
ATOM 688 N N . PRO A 1 88 ? 18.582 6.469 5.070 1.00 61.09 88 PRO A N 1
ATOM 689 C CA . PRO A 1 88 ? 19.889 5.909 4.748 1.00 61.09 88 PRO A CA 1
ATOM 690 C C . PRO A 1 88 ? 20.449 5.129 5.940 1.00 61.09 88 PRO A C 1
ATOM 692 O O . PRO A 1 88 ? 20.239 5.510 7.090 1.00 61.09 88 PRO A O 1
ATOM 695 N N . SER A 1 89 ? 21.203 4.063 5.667 1.00 57.81 89 SER A N 1
ATOM 696 C CA . SER A 1 89 ? 21.771 3.177 6.695 1.00 57.81 89 SER A CA 1
ATOM 697 C C . SER A 1 89 ? 22.660 3.902 7.709 1.00 57.81 89 SER A C 1
ATOM 699 O O . SER A 1 89 ? 22.771 3.465 8.847 1.00 57.81 89 SER A O 1
ATOM 701 N N . THR A 1 90 ? 23.239 5.046 7.338 1.00 61.66 90 THR A N 1
ATOM 702 C CA . THR A 1 90 ? 24.002 5.937 8.228 1.00 61.66 90 THR A CA 1
ATOM 703 C C . THR A 1 90 ? 23.153 6.603 9.313 1.00 61.66 90 THR A C 1
ATOM 705 O O . THR A 1 90 ? 23.700 7.058 10.313 1.00 61.66 90 THR A O 1
ATOM 708 N N . LEU A 1 91 ? 21.833 6.672 9.124 1.00 61.69 91 LEU A N 1
ATOM 709 C CA . LEU A 1 91 ? 20.856 7.134 10.114 1.00 61.69 91 LEU A CA 1
ATOM 710 C C . LEU A 1 91 ? 20.198 5.973 10.871 1.00 61.69 91 LEU A C 1
ATOM 712 O O . LEU A 1 91 ? 19.395 6.210 11.768 1.00 61.69 91 LEU A O 1
ATOM 716 N N . CYS A 1 92 ? 20.513 4.727 10.515 1.00 62.12 92 CYS A N 1
ATOM 717 C CA . CYS A 1 92 ? 20.080 3.556 11.257 1.00 62.12 92 CYS A CA 1
ATOM 718 C C . CYS A 1 92 ? 21.124 3.254 12.337 1.00 62.12 92 CYS A C 1
ATOM 720 O O . CYS A 1 92 ? 22.080 2.515 12.110 1.00 62.12 92 CYS A O 1
ATOM 722 N N . SER A 1 93 ? 20.947 3.832 13.522 1.00 61.91 93 SER A N 1
ATOM 723 C CA . SER A 1 93 ? 21.683 3.438 14.720 1.00 61.91 93 SER A CA 1
ATOM 724 C C . SER A 1 93 ? 21.284 2.009 15.099 1.00 61.91 93 SER A C 1
ATOM 726 O O . SER A 1 93 ? 20.223 1.772 15.666 1.00 61.91 93 SER A O 1
ATOM 728 N N . SER A 1 94 ? 22.158 1.036 14.833 1.00 57.38 94 SER A N 1
ATOM 729 C CA . SER A 1 94 ? 22.046 -0.318 15.401 1.00 57.38 94 SER A CA 1
ATOM 730 C C . SER A 1 94 ? 22.197 -0.339 16.932 1.00 57.38 94 SER A C 1
ATOM 732 O O . SER A 1 94 ? 22.029 -1.386 17.550 1.00 57.38 94 SER A O 1
ATOM 734 N N . GLU A 1 95 ? 22.520 0.809 17.536 1.00 58.38 95 GLU A N 1
ATOM 735 C CA . GLU A 1 95 ? 22.671 0.999 18.982 1.00 58.38 95 GLU A CA 1
ATOM 736 C C . GLU A 1 95 ? 21.366 1.387 19.692 1.00 58.38 95 GLU A C 1
ATOM 738 O O . GLU A 1 95 ? 21.299 1.314 20.921 1.00 58.38 95 GLU A O 1
ATOM 743 N N . ASP A 1 96 ? 20.306 1.734 18.951 1.00 55.34 96 ASP A N 1
ATOM 744 C CA . ASP A 1 96 ? 18.980 1.907 19.541 1.00 55.34 96 ASP A CA 1
ATOM 745 C C . ASP A 1 96 ? 18.372 0.524 19.771 1.00 55.34 96 ASP A C 1
ATOM 747 O O . ASP A 1 96 ? 17.728 -0.066 18.903 1.00 55.34 96 ASP A O 1
ATOM 751 N N . GLY A 1 97 ? 18.666 -0.021 20.952 1.00 52.47 97 GLY A N 1
ATOM 752 C CA . GLY A 1 97 ? 18.271 -1.350 21.392 1.00 52.47 97 GLY A CA 1
ATOM 753 C C . GLY A 1 97 ? 16.847 -1.722 20.980 1.00 52.47 97 GLY A C 1
ATOM 754 O O . GLY A 1 97 ? 15.863 -1.228 21.532 1.00 52.47 97 GLY A O 1
ATOM 755 N N . LEU A 1 98 ? 16.759 -2.702 20.078 1.00 54.50 98 LEU A N 1
ATOM 756 C CA . LEU A 1 98 ? 15.541 -3.447 19.739 1.00 54.50 98 LEU A CA 1
ATOM 757 C C . LEU A 1 98 ? 14.880 -4.121 20.965 1.00 54.50 98 LEU A C 1
ATOM 759 O O . LEU A 1 98 ? 13.776 -4.648 20.856 1.00 54.50 98 LEU A O 1
ATOM 763 N N . ASP A 1 99 ? 15.519 -4.060 22.135 1.00 56.72 99 ASP A N 1
ATOM 764 C CA . ASP A 1 99 ? 15.077 -4.649 23.400 1.00 56.72 99 ASP A CA 1
ATOM 765 C C . ASP A 1 99 ? 14.063 -3.804 24.190 1.00 56.72 99 ASP A C 1
ATOM 767 O O . ASP A 1 99 ? 13.587 -4.240 25.240 1.00 56.72 99 ASP A O 1
ATOM 771 N N . ARG A 1 100 ? 13.699 -2.598 23.732 1.00 56.38 100 ARG A N 1
ATOM 772 C CA . ARG A 1 100 ? 12.727 -1.744 24.442 1.00 56.38 100 ARG A CA 1
ATOM 773 C C . ARG A 1 100 ? 11.569 -1.285 23.570 1.00 56.38 100 ARG A C 1
ATOM 775 O O . ARG A 1 100 ? 11.269 -0.100 23.468 1.00 56.38 100 ARG A O 1
ATOM 782 N N . VAL A 1 101 ? 10.827 -2.244 23.027 1.00 59.47 101 VAL A N 1
ATOM 783 C CA . VAL A 1 101 ? 9.394 -2.006 22.833 1.00 59.47 101 VAL A CA 1
ATOM 784 C C . VAL A 1 101 ? 8.754 -2.137 24.211 1.00 59.47 101 VAL A C 1
ATOM 786 O O . VAL A 1 101 ? 8.513 -3.247 24.684 1.00 59.47 101 VAL A O 1
ATOM 789 N N . GLU A 1 102 ? 8.515 -1.016 24.892 1.00 62.94 102 GLU A N 1
ATOM 790 C CA . GLU A 1 102 ? 7.636 -1.020 26.061 1.00 62.94 102 GLU A CA 1
ATOM 791 C C . GLU A 1 102 ? 6.260 -1.498 25.593 1.00 62.94 102 GLU A C 1
ATOM 793 O O . GLU A 1 102 ? 5.500 -0.764 24.956 1.00 62.94 102 GLU A O 1
ATOM 798 N N . ALA A 1 103 ? 5.957 -2.771 25.848 1.00 64.88 103 ALA A N 1
ATOM 799 C CA . ALA A 1 103 ? 4.641 -3.315 25.589 1.00 64.88 103 ALA A CA 1
ATOM 800 C C . ALA A 1 103 ? 3.648 -2.489 26.406 1.00 64.88 103 ALA A C 1
ATOM 802 O O . ALA A 1 103 ? 3.671 -2.508 27.639 1.00 64.88 103 ALA A O 1
ATOM 803 N N . ARG A 1 104 ? 2.793 -1.729 25.712 1.00 71.31 104 ARG A N 1
ATOM 804 C CA . ARG A 1 104 ? 1.710 -0.992 26.355 1.00 71.31 104 ARG A CA 1
ATOM 805 C C . ARG A 1 104 ? 0.935 -1.994 27.218 1.00 71.31 104 ARG A C 1
ATOM 807 O O . ARG A 1 104 ? 0.469 -2.994 26.665 1.00 71.31 104 ARG A O 1
ATOM 814 N N . PRO A 1 105 ? 0.795 -1.770 28.538 1.00 73.31 105 PRO A N 1
ATOM 815 C CA . PRO A 1 105 ? 0.018 -2.677 29.366 1.00 73.31 105 PRO A CA 1
ATOM 816 C C . PRO A 1 105 ? -1.397 -2.757 28.779 1.00 73.31 105 PRO A C 1
ATOM 818 O O . PRO A 1 105 ? -1.943 -1.708 28.408 1.00 73.31 105 PRO A O 1
ATOM 821 N N . PRO A 1 106 ? -1.977 -3.966 28.654 1.00 69.00 106 PRO A N 1
ATOM 822 C CA . PRO A 1 106 ? -3.291 -4.129 28.056 1.00 69.00 106 PRO A CA 1
ATOM 823 C C . PRO A 1 106 ? -4.277 -3.261 28.826 1.00 69.00 106 PRO A C 1
ATOM 825 O O . PRO A 1 106 ? -4.410 -3.355 30.050 1.00 69.00 106 PRO A O 1
ATOM 828 N N . SER A 1 107 ? -4.934 -2.371 28.098 1.00 73.75 107 SER A N 1
ATOM 829 C CA . SER A 1 107 ? -5.994 -1.546 28.642 1.00 73.75 107 SER A CA 1
ATOM 830 C C . SER A 1 107 ? -7.177 -2.431 29.036 1.00 73.75 107 SER A C 1
ATOM 832 O O . SER A 1 107 ? -7.348 -3.535 28.522 1.00 73.75 107 SER A O 1
ATOM 834 N N . ILE A 1 108 ? -8.033 -1.951 29.941 1.00 70.69 108 ILE A N 1
ATOM 835 C CA . ILE A 1 108 ? -9.255 -2.679 30.329 1.00 70.69 108 ILE A CA 1
ATOM 836 C C . ILE A 1 108 ? -10.097 -3.021 29.090 1.00 70.69 108 ILE A C 1
ATOM 838 O O . ILE A 1 108 ? -10.676 -4.097 29.020 1.00 70.69 108 ILE A O 1
ATOM 842 N N . THR A 1 109 ? -10.111 -2.143 28.084 1.00 70.00 109 THR A N 1
ATOM 843 C CA . THR A 1 109 ? -10.809 -2.369 26.814 1.00 70.00 109 THR A CA 1
ATOM 844 C C . THR A 1 109 ? -10.241 -3.522 25.992 1.00 70.00 109 THR A C 1
ATOM 846 O O . THR A 1 109 ? -11.009 -4.154 25.279 1.00 70.00 109 THR A O 1
ATOM 849 N N . ASP A 1 110 ? -8.952 -3.845 26.131 1.00 71.75 110 ASP A N 1
ATOM 850 C CA . ASP A 1 110 ? -8.333 -4.979 25.426 1.00 71.75 110 ASP A CA 1
ATOM 851 C C . ASP A 1 110 ? -8.757 -6.328 26.024 1.00 71.75 110 ASP A C 1
ATOM 853 O O . ASP A 1 110 ? -8.637 -7.363 25.376 1.00 71.75 110 ASP A O 1
ATOM 857 N N . ARG A 1 111 ? -9.269 -6.328 27.262 1.00 71.94 111 ARG A N 1
ATOM 858 C CA . ARG A 1 111 ? -9.746 -7.535 27.953 1.00 71.94 111 ARG A CA 1
ATOM 859 C C . ARG A 1 111 ? -11.223 -7.831 27.711 1.00 71.94 111 ARG A C 1
ATOM 861 O O . ARG A 1 111 ? -11.695 -8.880 28.139 1.00 71.94 111 ARG A O 1
ATOM 868 N N . ILE A 1 112 ? -11.953 -6.910 27.084 1.00 77.75 112 ILE A N 1
ATOM 869 C CA . ILE A 1 112 ? -13.393 -7.044 26.874 1.00 77.75 112 ILE A CA 1
ATOM 870 C C . ILE A 1 112 ? -13.639 -7.833 25.592 1.00 77.75 112 ILE A C 1
ATOM 872 O O . ILE A 1 112 ? -13.397 -7.344 24.489 1.00 77.75 112 ILE A O 1
ATOM 876 N N . ASP A 1 113 ? -14.197 -9.031 25.743 1.00 82.56 113 ASP A N 1
ATOM 877 C CA . ASP A 1 113 ? -14.761 -9.782 24.631 1.00 82.56 113 ASP A CA 1
ATOM 878 C C . ASP A 1 113 ? -16.034 -9.079 24.118 1.00 82.56 113 ASP A C 1
ATOM 880 O O . ASP A 1 113 ? -17.128 -9.176 24.689 1.00 82.56 113 ASP A O 1
ATOM 884 N N . MET A 1 114 ? -15.867 -8.325 23.029 1.00 80.88 114 MET A N 1
ATOM 885 C CA . MET A 1 114 ? -16.939 -7.576 22.373 1.00 80.88 114 MET A CA 1
ATOM 886 C C . MET A 1 114 ? -18.017 -8.488 21.774 1.00 80.88 114 MET A C 1
ATOM 888 O O . MET A 1 114 ? -19.181 -8.077 21.724 1.00 80.88 114 MET A O 1
ATOM 892 N N . ASP A 1 115 ? -17.669 -9.712 21.369 1.00 83.50 115 ASP A N 1
ATOM 893 C CA . ASP A 1 115 ? -18.614 -10.672 20.797 1.00 83.50 115 ASP A CA 1
ATOM 894 C C . ASP A 1 115 ? -19.539 -11.178 21.902 1.00 83.50 115 ASP A C 1
ATOM 896 O O . ASP A 1 115 ? -20.769 -11.144 21.780 1.00 83.50 115 ASP A O 1
ATOM 900 N N . ARG A 1 116 ? -18.953 -11.563 23.040 1.00 83.50 116 ARG A N 1
ATOM 901 C CA . ARG A 1 116 ? -19.703 -11.990 24.225 1.00 83.50 116 ARG A CA 1
ATOM 902 C C . ARG A 1 116 ? -20.575 -10.868 24.778 1.00 83.50 116 ARG A C 1
ATOM 904 O O . ARG A 1 116 ? -21.758 -11.095 25.050 1.00 83.50 116 ARG A O 1
ATOM 911 N N . LEU A 1 117 ? -20.035 -9.649 24.868 1.00 85.75 117 LEU A N 1
ATOM 912 C CA . LEU A 1 117 ? -20.802 -8.464 25.253 1.00 85.75 117 LEU A CA 1
ATOM 913 C C . LEU A 1 117 ? -22.005 -8.262 24.326 1.00 85.75 117 LEU A C 1
ATOM 915 O O . LEU A 1 117 ? -23.123 -8.046 24.802 1.00 85.75 117 LEU A O 1
ATOM 919 N N . PHE A 1 118 ? -21.797 -8.362 23.011 1.00 88.56 118 PHE A N 1
ATOM 920 C CA . PHE A 1 118 ? -22.864 -8.201 22.032 1.00 88.56 118 PHE A CA 1
ATOM 921 C C . PHE A 1 118 ? -23.969 -9.250 22.198 1.00 88.56 118 PHE A C 1
ATOM 923 O O . PHE A 1 118 ? -25.151 -8.900 22.195 1.00 88.56 118 PHE A O 1
ATOM 930 N N . TRP A 1 119 ? -23.616 -10.523 22.391 1.00 85.94 119 TRP A N 1
ATOM 931 C CA . TRP A 1 119 ? -24.597 -11.590 22.616 1.00 85.94 119 TRP A CA 1
ATOM 932 C C . TRP A 1 119 ? -25.407 -11.403 23.901 1.00 85.94 119 TRP A C 1
ATOM 934 O O . TRP A 1 119 ? -26.594 -11.732 23.936 1.00 85.94 119 TRP A O 1
ATOM 944 N N . MET A 1 120 ? -24.808 -10.835 24.949 1.00 83.94 120 MET A N 1
ATOM 945 C CA . MET A 1 120 ? -25.535 -10.504 26.175 1.00 83.94 120 MET A CA 1
ATOM 946 C C . MET A 1 120 ? -26.554 -9.379 25.956 1.00 83.94 120 MET A C 1
ATOM 948 O O . MET A 1 120 ? -27.702 -9.493 26.393 1.00 83.94 120 MET A O 1
ATOM 952 N N . ILE A 1 121 ? -26.167 -8.303 25.261 1.00 88.06 121 ILE A N 1
ATOM 953 C CA . ILE A 1 121 ? -27.046 -7.141 25.048 1.00 88.06 121 ILE A CA 1
ATOM 954 C C . ILE A 1 121 ? -28.091 -7.367 23.950 1.00 88.06 121 ILE A C 1
ATOM 956 O O . ILE A 1 121 ? -29.157 -6.750 23.982 1.00 88.06 121 ILE A O 1
ATOM 960 N N . SER A 1 122 ? -27.818 -8.251 22.986 1.00 86.81 122 SER A N 1
ATOM 961 C CA . SER A 1 122 ? -28.687 -8.502 21.829 1.00 86.81 122 SER A CA 1
ATOM 962 C C . SER A 1 122 ? -30.066 -9.017 22.233 1.00 86.81 122 SER A C 1
ATOM 964 O O . SER A 1 122 ? -31.054 -8.681 21.584 1.00 86.81 122 SER A O 1
ATOM 966 N N . ARG A 1 123 ? -30.153 -9.729 23.364 1.00 86.81 123 ARG A N 1
ATOM 967 C CA . ARG A 1 123 ? -31.410 -10.206 23.966 1.00 86.81 123 ARG A CA 1
ATOM 968 C C . ARG A 1 123 ? -32.368 -9.081 24.355 1.00 86.81 123 ARG A C 1
ATOM 970 O O . ARG A 1 123 ? -33.568 -9.316 24.452 1.00 86.81 123 ARG A O 1
ATOM 977 N N . PHE A 1 124 ? -31.847 -7.880 24.592 1.00 87.31 124 PHE A N 1
ATOM 978 C CA . PHE A 1 124 ? -32.636 -6.718 24.992 1.00 87.31 124 PHE A CA 1
ATOM 979 C C . PHE A 1 124 ? -32.913 -5.753 23.838 1.00 87.31 124 PHE A C 1
ATOM 981 O O . PHE A 1 124 ? -33.642 -4.775 24.005 1.00 87.31 124 PHE A O 1
ATOM 988 N N . LEU A 1 125 ? -32.325 -6.001 22.670 1.00 90.12 125 LEU A N 1
ATOM 989 C CA . LEU A 1 125 ? -32.482 -5.184 21.478 1.00 90.12 125 LEU A CA 1
ATOM 990 C C . LEU A 1 125 ? -33.508 -5.820 20.541 1.00 90.12 125 LEU A C 1
ATOM 992 O O . LEU A 1 125 ? -33.695 -7.033 20.502 1.00 90.12 125 LEU A O 1
ATOM 996 N N . THR A 1 126 ? -34.171 -4.998 19.733 1.00 92.50 126 THR A N 1
ATOM 997 C CA . THR A 1 126 ? -34.981 -5.535 18.631 1.00 92.50 126 THR A CA 1
ATOM 998 C C . THR A 1 126 ? -34.078 -6.147 17.558 1.00 92.50 126 THR A C 1
ATOM 1000 O O . THR A 1 126 ? -32.927 -5.743 17.396 1.00 92.50 126 THR A O 1
ATOM 1003 N N . GLN A 1 127 ? -34.610 -7.064 16.746 1.00 90.75 127 GLN A N 1
ATOM 1004 C CA . GLN A 1 127 ? -33.848 -7.703 15.663 1.00 90.75 127 GLN A CA 1
ATOM 1005 C C . GLN A 1 127 ? -33.207 -6.682 14.703 1.00 90.75 127 GLN A C 1
ATOM 1007 O O . GLN A 1 127 ? -32.084 -6.872 14.243 1.00 90.75 127 GLN A O 1
ATOM 1012 N N . LYS A 1 128 ? -33.897 -5.564 14.430 1.00 91.06 128 LYS A N 1
ATOM 1013 C CA . LYS A 1 128 ? -33.366 -4.474 13.596 1.00 91.06 128 LYS A CA 1
ATOM 1014 C C . LYS A 1 128 ? -32.226 -3.721 14.288 1.00 91.06 128 LYS A C 1
ATOM 1016 O O . LYS A 1 128 ? -31.222 -3.435 13.644 1.00 91.06 128 LYS A O 1
ATOM 1021 N N . GLU A 1 129 ? -32.369 -3.418 15.577 1.00 92.81 129 GLU A N 1
ATOM 1022 C CA . GLU A 1 129 ? -31.335 -2.741 16.372 1.00 92.81 129 GLU A CA 1
ATOM 1023 C C . GLU A 1 129 ? -30.085 -3.608 16.516 1.00 92.81 129 GLU A C 1
ATOM 1025 O O . GLU A 1 129 ? -28.989 -3.131 16.241 1.00 92.81 129 GLU A O 1
ATOM 1030 N N . SER A 1 130 ? -30.252 -4.886 16.870 1.00 92.62 130 SER A N 1
ATOM 1031 C CA . SER A 1 130 ? -29.150 -5.843 16.993 1.00 92.62 130 SER A CA 1
ATOM 1032 C C . SER A 1 130 ? -28.396 -5.988 15.672 1.00 92.62 130 SER A C 1
ATOM 1034 O O . SER A 1 130 ? -27.177 -5.859 15.653 1.00 92.62 130 SER A O 1
ATOM 1036 N N . ARG A 1 131 ? -29.104 -6.138 14.547 1.00 92.12 131 ARG A N 1
ATOM 1037 C CA . ARG A 1 131 ? -28.475 -6.272 13.226 1.00 92.12 131 ARG A CA 1
ATOM 1038 C C . ARG A 1 131 ? -27.694 -5.021 12.806 1.00 92.12 131 ARG A C 1
ATOM 1040 O O . ARG A 1 131 ? -26.588 -5.130 12.287 1.00 92.12 131 ARG A O 1
ATOM 1047 N N . VAL A 1 132 ? -28.245 -3.825 13.033 1.00 94.06 132 VAL A N 1
ATOM 1048 C CA . VAL A 1 132 ? -27.540 -2.562 12.743 1.00 94.06 132 VAL A CA 1
ATOM 1049 C C . VAL A 1 132 ? -26.324 -2.386 13.656 1.00 94.06 132 VAL A C 1
ATOM 1051 O O . VAL A 1 132 ? -25.261 -1.984 13.184 1.00 94.06 132 VAL A O 1
ATOM 1054 N N . LEU A 1 133 ? -26.466 -2.700 14.945 1.00 93.00 133 LEU A N 1
ATOM 1055 C CA . LEU A 1 133 ? -25.394 -2.590 15.929 1.00 93.00 133 LEU A CA 1
ATOM 1056 C C . LEU A 1 133 ? -24.261 -3.590 15.652 1.00 93.00 133 LEU A C 1
ATOM 1058 O O . LEU A 1 133 ? -23.099 -3.202 15.710 1.00 93.00 133 LEU A O 1
ATOM 1062 N N . GLY A 1 134 ? -24.583 -4.832 15.282 1.00 92.19 134 GLY A N 1
ATOM 1063 C CA . GLY A 1 134 ? -23.598 -5.868 14.960 1.00 92.19 134 GLY A CA 1
ATOM 1064 C C . GLY A 1 134 ? -22.699 -5.472 13.789 1.00 92.19 134 GLY A C 1
ATOM 1065 O O . GLY A 1 134 ? -21.475 -5.532 13.900 1.00 92.19 134 GLY A O 1
ATOM 1066 N N . MET A 1 135 ? -23.279 -4.928 12.714 1.00 92.44 135 MET A N 1
ATOM 1067 C CA . MET A 1 135 ? -22.498 -4.389 11.592 1.00 92.44 135 MET A CA 1
ATOM 1068 C C . MET A 1 135 ? -21.686 -3.137 11.962 1.00 92.44 135 MET A C 1
ATOM 1070 O O . MET A 1 135 ? -20.609 -2.911 11.410 1.00 92.44 135 MET A O 1
ATOM 1074 N N . ALA A 1 136 ? -22.192 -2.306 12.878 1.00 91.44 136 ALA A N 1
ATOM 1075 C CA . ALA A 1 136 ? -21.499 -1.099 13.328 1.00 91.44 136 ALA A CA 1
ATOM 1076 C C . ALA A 1 136 ? -20.311 -1.398 14.256 1.00 91.44 136 ALA A C 1
ATOM 1078 O O . ALA A 1 136 ? -19.352 -0.626 14.271 1.00 91.44 136 ALA A O 1
ATOM 1079 N N . ILE A 1 137 ? -20.376 -2.489 15.024 1.00 90.00 137 ILE A N 1
ATOM 1080 C CA . ILE A 1 137 ? -19.281 -2.980 15.877 1.00 90.00 137 ILE A CA 1
ATOM 1081 C C . ILE A 1 137 ? -18.303 -3.836 15.060 1.00 90.00 137 ILE A C 1
ATOM 1083 O O . ILE A 1 137 ? -17.106 -3.806 15.319 1.00 90.00 137 ILE A O 1
ATOM 1087 N N . GLY A 1 138 ? -18.790 -4.498 14.008 1.00 89.12 138 GLY A N 1
ATOM 1088 C CA . GLY A 1 138 ? -17.969 -5.220 13.039 1.00 89.12 138 GLY A CA 1
ATOM 1089 C C . GLY A 1 138 ? -17.987 -6.738 13.173 1.00 89.12 138 GLY A C 1
ATOM 1090 O O . GLY A 1 138 ? -17.074 -7.393 12.681 1.00 89.12 138 GLY A O 1
ATOM 1091 N N . LEU A 1 139 ? -19.038 -7.286 13.784 1.00 85.88 139 LEU A N 1
ATOM 1092 C CA . LEU A 1 139 ? -19.225 -8.730 13.969 1.00 85.88 139 LEU A CA 1
ATOM 1093 C C . LEU A 1 139 ? -19.437 -9.473 12.639 1.00 85.88 139 LEU A C 1
ATOM 1095 O O . LEU A 1 139 ? -19.062 -10.631 12.504 1.00 85.88 139 LEU A O 1
ATOM 1099 N N . ASP A 1 140 ? -19.967 -8.780 11.625 1.00 80.62 140 ASP A N 1
ATOM 1100 C CA . ASP A 1 140 ? -20.257 -9.327 10.292 1.00 80.62 140 ASP A CA 1
ATOM 1101 C C . ASP A 1 140 ? -19.173 -8.942 9.261 1.00 80.62 140 ASP A C 1
ATOM 1103 O O . ASP A 1 140 ? -19.441 -8.303 8.229 1.00 80.62 140 ASP A O 1
ATOM 1107 N N . GLY A 1 141 ? -17.921 -9.306 9.554 1.00 80.69 141 GLY A N 1
ATOM 1108 C CA . GLY A 1 141 ? -16.791 -9.118 8.636 1.00 80.69 141 GLY A CA 1
ATOM 1109 C C . GLY A 1 141 ? -16.169 -7.720 8.667 1.00 80.69 141 GLY A C 1
ATOM 1110 O O . GLY A 1 141 ? -15.766 -7.204 7.624 1.00 80.69 141 GLY A O 1
ATOM 1111 N N . GLY A 1 142 ? -16.095 -7.108 9.851 1.00 86.31 142 GLY A N 1
ATOM 1112 C CA . GLY A 1 142 ? -15.409 -5.837 10.079 1.00 86.31 142 GLY A CA 1
ATOM 1113 C C . GLY A 1 142 ? -16.343 -4.638 10.233 1.00 86.31 142 GLY A C 1
ATOM 1114 O O . GLY A 1 142 ? -17.517 -4.660 9.859 1.00 86.31 142 GLY A O 1
ATOM 1115 N N . ARG A 1 143 ? -15.812 -3.571 10.840 1.00 89.38 143 ARG A N 1
ATOM 1116 C CA . ARG A 1 143 ? -16.569 -2.362 11.184 1.00 89.38 143 ARG A CA 1
ATOM 1117 C C . ARG A 1 143 ? -17.042 -1.632 9.929 1.00 89.38 143 ARG A C 1
ATOM 1119 O O . ARG A 1 143 ? -16.223 -1.151 9.150 1.00 89.38 143 ARG A O 1
ATOM 1126 N N . ARG A 1 144 ? -18.359 -1.468 9.782 1.00 92.38 144 ARG A N 1
ATOM 1127 C CA . ARG A 1 144 ? -18.958 -0.770 8.634 1.00 92.38 144 ARG A CA 1
ATOM 1128 C C . ARG A 1 144 ? -19.377 0.654 8.964 1.00 92.38 144 ARG A C 1
ATOM 1130 O O . ARG A 1 144 ? -19.852 0.963 10.058 1.00 92.38 144 ARG A O 1
ATOM 1137 N N . GLY A 1 145 ? -19.246 1.537 7.979 1.00 93.19 145 GLY A N 1
ATOM 1138 C CA . GLY A 1 145 ? -19.720 2.917 8.090 1.00 93.19 145 GLY A CA 1
ATOM 1139 C C . GLY A 1 145 ? -21.246 3.023 7.966 1.00 93.19 145 GLY A C 1
ATOM 1140 O O . GLY A 1 145 ? -21.888 2.221 7.297 1.00 93.19 145 GLY A O 1
ATOM 1141 N N . ILE A 1 146 ? -21.855 4.078 8.519 1.00 94.25 146 ILE A N 1
ATOM 1142 C CA . ILE A 1 146 ? -23.321 4.301 8.482 1.00 94.25 146 ILE A CA 1
ATOM 1143 C C . ILE A 1 146 ? -23.894 4.228 7.054 1.00 94.25 146 ILE A C 1
ATOM 1145 O O . ILE A 1 146 ? -24.955 3.648 6.838 1.00 94.25 146 ILE A O 1
ATOM 1149 N N . ARG A 1 147 ? -23.204 4.822 6.069 1.00 94.94 147 ARG A N 1
ATOM 1150 C CA . ARG A 1 147 ? -23.636 4.807 4.657 1.00 94.94 147 ARG A CA 1
ATOM 1151 C C . ARG A 1 147 ? -23.567 3.410 4.041 1.00 94.94 147 ARG A C 1
ATOM 1153 O O . ARG A 1 147 ? -24.390 3.074 3.197 1.00 94.94 147 ARG A O 1
ATOM 1160 N N . GLU A 1 148 ? -22.591 2.619 4.456 1.00 94.00 148 GLU A N 1
ATOM 1161 C CA . GLU A 1 148 ? -22.394 1.252 3.987 1.00 94.00 148 GLU A CA 1
ATOM 1162 C C . GLU A 1 148 ? -23.464 0.324 4.567 1.00 94.00 148 GLU A C 1
ATOM 1164 O O . GLU A 1 148 ? -24.127 -0.389 3.820 1.00 94.00 148 GLU A O 1
ATOM 1169 N N . ILE A 1 149 ? -23.727 0.438 5.873 1.00 94.81 149 ILE A N 1
ATOM 1170 C CA . ILE A 1 149 ? -24.824 -0.261 6.556 1.00 94.81 149 ILE A CA 1
ATOM 1171 C C . ILE A 1 149 ? -26.168 0.073 5.895 1.00 94.81 149 ILE A C 1
ATOM 1173 O O . ILE A 1 149 ? -26.966 -0.819 5.618 1.00 94.81 149 ILE A O 1
ATOM 1177 N N . ALA A 1 150 ? -26.405 1.354 5.601 1.00 95.56 150 ALA A N 1
ATOM 1178 C CA . ALA A 1 150 ? -27.614 1.815 4.925 1.00 95.56 150 ALA A CA 1
ATOM 1179 C C . ALA A 1 150 ? -27.789 1.155 3.546 1.00 95.56 150 ALA A C 1
ATOM 1181 O O . ALA A 1 150 ? -28.880 0.696 3.214 1.00 95.56 150 ALA A O 1
ATOM 1182 N N . ARG A 1 151 ? -26.698 1.038 2.776 1.00 95.31 151 ARG A N 1
ATOM 1183 C CA . ARG A 1 151 ? -26.690 0.368 1.469 1.00 95.31 151 ARG A CA 1
ATOM 1184 C C . ARG A 1 151 ? -26.996 -1.127 1.592 1.00 95.31 151 ARG A C 1
ATOM 1186 O O . ARG A 1 151 ? -27.816 -1.626 0.833 1.00 95.31 151 ARG A O 1
ATOM 1193 N N . ILE A 1 152 ? -26.383 -1.817 2.554 1.00 93.25 152 ILE A N 1
ATOM 1194 C CA . ILE A 1 152 ? -26.580 -3.261 2.782 1.00 93.25 152 ILE A CA 1
ATOM 1195 C C . ILE A 1 152 ? -28.020 -3.567 3.211 1.00 93.25 152 ILE A C 1
ATOM 1197 O O . ILE A 1 152 ? -28.605 -4.553 2.776 1.00 93.25 152 ILE A O 1
ATOM 1201 N N . LEU A 1 153 ? -28.607 -2.716 4.055 1.00 91.88 153 LEU A N 1
ATOM 1202 C CA . LEU A 1 153 ? -29.971 -2.895 4.557 1.00 91.88 153 LEU A CA 1
ATOM 1203 C C . LEU A 1 153 ? -31.057 -2.306 3.648 1.00 91.88 153 LEU A C 1
ATOM 1205 O O . LEU A 1 153 ? -32.236 -2.414 3.986 1.00 91.88 153 LEU A O 1
ATOM 1209 N N . GLY A 1 154 ? -30.688 -1.654 2.541 1.00 93.44 154 GLY A N 1
ATOM 1210 C CA . GLY A 1 154 ? -31.638 -0.988 1.648 1.00 93.44 154 GLY A CA 1
ATOM 1211 C C . GLY A 1 154 ? -32.416 0.150 2.321 1.00 93.44 154 GLY A C 1
ATOM 1212 O O . GLY A 1 154 ? -33.592 0.351 2.032 1.00 93.44 154 GLY A O 1
ATOM 1213 N N . CYS A 1 155 ? -31.796 0.877 3.256 1.00 94.12 155 CYS A N 1
ATOM 1214 C CA . CYS A 1 155 ? -32.439 1.953 4.012 1.00 94.12 155 CYS A CA 1
ATOM 1215 C C . CYS A 1 155 ? -31.657 3.274 3.929 1.00 94.12 155 CYS A C 1
ATOM 1217 O O . CYS A 1 155 ? -30.566 3.346 3.368 1.00 94.12 155 CYS A O 1
ATOM 1219 N N . THR A 1 156 ? -32.219 4.363 4.463 1.00 95.62 156 THR A N 1
ATOM 1220 C CA . THR A 1 156 ? -31.547 5.670 4.443 1.00 95.62 156 THR A CA 1
ATOM 1221 C C . THR A 1 156 ? -30.511 5.786 5.573 1.00 95.62 156 THR A C 1
ATOM 1223 O O . THR A 1 156 ? -30.722 5.252 6.666 1.00 95.62 156 THR A O 1
ATOM 1226 N N . PRO A 1 157 ? -29.420 6.559 5.395 1.00 95.25 157 PRO A N 1
ATOM 1227 C CA . PRO A 1 157 ? -28.443 6.801 6.464 1.00 95.25 157 PRO A CA 1
ATOM 1228 C C . PRO A 1 157 ? -29.051 7.431 7.726 1.00 95.25 157 PRO A C 1
ATOM 1230 O O . PRO A 1 157 ? -28.561 7.219 8.834 1.00 95.25 157 PRO A O 1
ATOM 1233 N N . ALA A 1 158 ? -30.129 8.208 7.571 1.00 94.88 158 ALA A N 1
ATOM 1234 C CA . ALA A 1 158 ? -30.885 8.760 8.691 1.00 94.88 158 ALA A CA 1
ATOM 1235 C C . ALA A 1 158 ? -31.565 7.658 9.518 1.00 94.88 158 ALA A C 1
ATOM 1237 O O . ALA A 1 158 ? -31.511 7.709 10.745 1.00 94.88 158 ALA A O 1
ATOM 1238 N N . ASN A 1 159 ? -32.126 6.639 8.862 1.0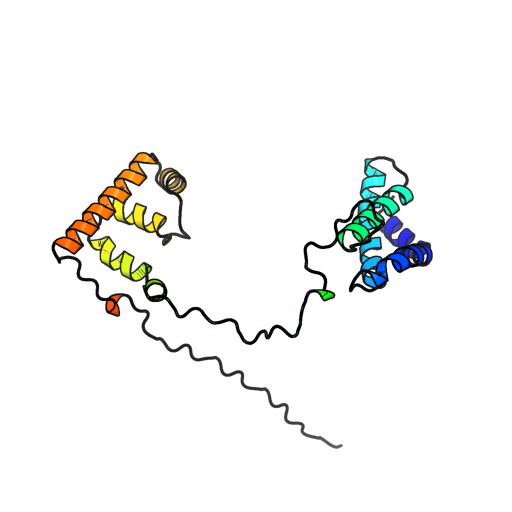0 94.62 159 ASN A N 1
ATOM 1239 C CA . ASN A 1 159 ? -32.750 5.504 9.536 1.00 94.62 159 ASN A CA 1
ATOM 1240 C C . ASN A 1 159 ? -31.722 4.678 10.330 1.00 94.62 159 ASN A C 1
ATOM 1242 O O . ASN A 1 159 ? -31.971 4.313 11.477 1.00 94.62 159 ASN A O 1
ATOM 1246 N N . VAL A 1 160 ? -30.523 4.463 9.773 1.00 95.12 160 VAL A N 1
ATOM 1247 C CA . VAL A 1 160 ? -29.416 3.802 10.493 1.00 95.12 160 VAL A CA 1
ATOM 1248 C C . VAL A 1 160 ? -29.022 4.590 11.744 1.00 95.12 160 VAL A C 1
ATOM 1250 O O . VAL A 1 160 ? -28.938 4.011 12.825 1.00 95.12 160 VAL A O 1
ATOM 1253 N N . ARG A 1 161 ? -28.848 5.917 11.631 1.00 95.19 161 ARG A N 1
ATOM 1254 C CA . ARG A 1 161 ? -28.555 6.782 12.788 1.00 95.19 161 ARG A CA 1
ATOM 1255 C C . ARG A 1 161 ? -29.639 6.698 13.855 1.00 95.19 161 ARG A C 1
ATOM 1257 O O . ARG A 1 161 ? -29.320 6.469 15.013 1.00 95.19 161 ARG A O 1
ATOM 1264 N N . GLN A 1 162 ? -30.907 6.829 13.465 1.00 95.56 162 GLN A N 1
ATOM 1265 C CA . GLN A 1 162 ? -32.031 6.727 14.398 1.00 95.56 162 GLN A CA 1
ATOM 1266 C C . GLN A 1 162 ? -32.087 5.357 15.079 1.00 95.56 162 GLN A C 1
ATOM 1268 O O . GLN A 1 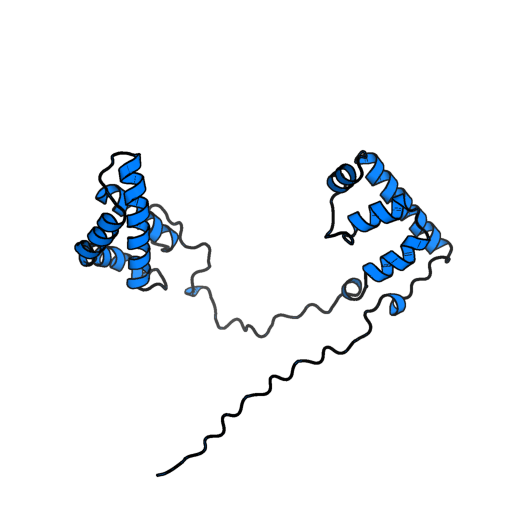162 ? -32.350 5.283 16.276 1.00 95.56 162 GLN A O 1
ATOM 1273 N N . THR A 1 163 ? -31.812 4.280 14.341 1.00 94.94 163 THR A N 1
ATOM 1274 C CA . THR A 1 163 ? -31.799 2.916 14.883 1.00 94.94 163 THR A CA 1
ATOM 1275 C C . THR A 1 163 ? -30.679 2.737 15.908 1.00 94.94 163 THR A C 1
ATOM 1277 O O . THR A 1 163 ? -30.936 2.228 16.995 1.00 94.94 163 THR A O 1
ATOM 1280 N N . LEU A 1 164 ? -29.467 3.227 15.622 1.00 94.31 164 LEU A N 1
ATOM 1281 C CA . LEU A 1 164 ? -28.363 3.218 16.588 1.00 94.31 164 LEU A CA 1
ATOM 1282 C C . LEU A 1 164 ? -28.673 4.075 17.821 1.00 94.31 164 LEU A C 1
ATOM 1284 O O . LEU A 1 164 ? -28.479 3.618 18.941 1.00 94.31 164 LEU A O 1
ATOM 1288 N N . SER A 1 165 ? -29.219 5.283 17.644 1.00 95.19 165 SER A N 1
ATOM 1289 C CA . SER A 1 165 ? -29.617 6.138 18.769 1.00 95.19 165 SER A CA 1
ATOM 1290 C C . SER A 1 165 ? -30.661 5.467 19.663 1.00 95.19 165 SER A C 1
ATOM 1292 O O . SER A 1 165 ? -30.542 5.533 20.884 1.00 95.19 165 SER A O 1
ATOM 1294 N N . ARG A 1 166 ? -31.654 4.780 19.080 1.00 93.88 166 ARG A N 1
ATOM 1295 C CA . ARG A 1 166 ? -32.651 4.005 19.839 1.00 93.88 166 ARG A CA 1
ATOM 1296 C C . ARG A 1 166 ? -32.015 2.840 20.590 1.00 93.88 166 ARG A C 1
ATOM 1298 O O . ARG A 1 166 ? -32.330 2.652 21.763 1.00 93.88 166 ARG A O 1
ATOM 1305 N N . ALA A 1 167 ? -31.093 2.116 19.953 1.00 92.94 167 ALA A N 1
ATOM 1306 C CA . ALA A 1 167 ? -30.346 1.041 20.598 1.00 92.94 167 ALA A CA 1
ATOM 1307 C C . ALA A 1 167 ? -29.552 1.565 21.807 1.00 92.94 167 ALA A C 1
ATOM 1309 O O . ALA A 1 167 ? -29.707 1.039 22.906 1.00 92.94 167 ALA A O 1
ATOM 1310 N N . TYR A 1 168 ? -28.788 2.652 21.651 1.00 92.69 168 TYR A N 1
ATOM 1311 C CA . TYR A 1 168 ? -28.025 3.250 22.753 1.00 92.69 168 TYR A CA 1
ATOM 1312 C C . TYR A 1 168 ? -28.918 3.768 23.884 1.00 92.69 168 TYR A C 1
ATOM 1314 O O . TYR A 1 168 ? -28.637 3.503 25.049 1.00 92.69 168 TYR A O 1
ATOM 1322 N N . GLN A 1 169 ? -30.024 4.447 23.567 1.00 92.56 169 GLN A N 1
ATOM 1323 C CA . GLN A 1 169 ? -30.976 4.912 24.582 1.00 92.56 169 GLN A CA 1
ATOM 1324 C C . GLN A 1 169 ? -31.611 3.752 25.349 1.00 92.56 169 GLN A C 1
ATOM 1326 O O . GLN A 1 169 ? -31.785 3.835 26.563 1.00 92.56 169 GLN A O 1
ATOM 1331 N N . ARG A 1 170 ? -31.958 2.663 24.655 1.00 90.88 170 ARG A N 1
ATOM 1332 C CA . ARG A 1 170 ? -32.513 1.466 25.289 1.00 90.88 170 ARG A CA 1
ATOM 1333 C C . ARG A 1 170 ? -31.489 0.813 26.215 1.00 90.88 170 ARG A C 1
ATOM 1335 O O . ARG A 1 170 ? -31.839 0.505 27.348 1.00 90.88 170 ARG A O 1
ATOM 1342 N N . LEU A 1 171 ? -30.241 0.669 25.773 1.00 90.06 171 LEU A N 1
ATOM 1343 C CA . LEU A 1 171 ? -29.161 0.143 26.611 1.00 90.06 171 LEU A CA 1
ATOM 1344 C C . LEU A 1 171 ? -28.902 1.033 27.837 1.00 90.06 171 LEU A C 1
ATOM 1346 O O . LEU A 1 171 ? -28.822 0.499 28.937 1.00 90.06 171 LEU A O 1
ATOM 1350 N N . SER A 1 172 ? -28.878 2.364 27.686 1.00 89.56 172 SER A N 1
ATOM 1351 C CA . SER A 1 172 ? -28.729 3.305 28.815 1.00 89.56 172 SER A CA 1
ATOM 1352 C C . SER A 1 172 ? -29.809 3.087 29.873 1.00 89.56 172 SER A C 1
ATOM 1354 O O . SER A 1 172 ? -29.501 2.879 31.042 1.00 89.56 172 SER A O 1
ATOM 1356 N N . ARG A 1 173 ? -31.081 3.002 29.457 1.00 90.25 173 ARG A N 1
ATOM 1357 C CA . ARG A 1 173 ? -32.202 2.754 30.381 1.00 90.25 173 ARG A CA 1
ATOM 1358 C C . ARG A 1 173 ? -32.098 1.404 31.092 1.00 90.25 173 ARG A C 1
ATOM 1360 O O . ARG A 1 173 ? -32.514 1.278 32.241 1.00 90.25 173 ARG A O 1
ATOM 1367 N N . LEU A 1 174 ? -31.575 0.378 30.424 1.00 87.56 174 LEU A N 1
ATOM 1368 C CA . LEU A 1 174 ? -31.395 -0.952 31.017 1.00 87.56 174 LEU A CA 1
ATOM 1369 C C . LEU A 1 174 ? -30.267 -0.979 32.053 1.00 87.56 174 LEU A C 1
ATOM 1371 O O . LEU A 1 174 ? -30.377 -1.687 33.055 1.00 87.56 174 LEU A O 1
ATOM 1375 N N . VAL A 1 175 ? -29.214 -0.190 31.830 1.00 87.94 175 VAL A N 1
ATOM 1376 C CA . VAL A 1 175 ? -28.143 0.028 32.809 1.00 87.94 175 VAL A CA 1
ATOM 1377 C C . VAL A 1 175 ? -28.679 0.815 34.007 1.00 87.94 175 VAL A C 1
ATOM 1379 O O . VAL A 1 175 ? -28.515 0.378 35.142 1.00 87.94 175 VAL A O 1
ATOM 1382 N N . GLU A 1 176 ? -29.390 1.920 33.766 1.00 87.44 176 GLU A N 1
ATOM 1383 C CA . GLU A 1 176 ? -29.972 2.777 34.812 1.00 87.44 176 GLU A CA 1
ATOM 1384 C C . GLU A 1 176 ? -31.006 2.040 35.678 1.00 87.44 176 GLU A C 1
ATOM 1386 O O . GLU A 1 176 ? -31.023 2.193 36.896 1.00 87.44 176 GLU A O 1
ATOM 1391 N N . SER A 1 177 ? -31.842 1.193 35.071 1.00 86.56 177 SER A N 1
ATOM 1392 C CA . SER A 1 177 ? -32.822 0.363 35.792 1.00 86.56 177 SER A CA 1
ATOM 1393 C C . SER A 1 177 ? -32.209 -0.848 36.505 1.00 86.56 177 SER A C 1
ATOM 1395 O O . SER A 1 177 ? -32.919 -1.577 37.199 1.00 86.56 177 SER A O 1
ATOM 1397 N N . GLY A 1 178 ? -30.906 -1.100 36.334 1.00 79.25 178 GLY A N 1
ATOM 1398 C CA . GLY A 1 178 ? -30.202 -2.226 36.945 1.00 79.25 178 GLY A CA 1
ATOM 1399 C C . GLY A 1 178 ? -30.600 -3.602 36.398 1.00 79.25 178 GLY A C 1
ATOM 1400 O O . GLY A 1 178 ? -30.240 -4.615 37.003 1.00 79.25 178 GLY A O 1
ATOM 1401 N N . GLN A 1 179 ? -31.331 -3.656 35.278 1.00 76.69 179 GLN A N 1
ATOM 1402 C CA . GLN A 1 179 ? -31.684 -4.898 34.579 1.00 76.69 179 GLN A CA 1
ATOM 1403 C C . GLN A 1 179 ? -30.492 -5.469 33.801 1.00 76.69 179 GLN A C 1
ATOM 1405 O O . GLN A 1 179 ? -30.360 -6.685 33.676 1.00 76.69 179 GLN A O 1
ATOM 1410 N N . LEU A 1 180 ? -29.601 -4.598 33.319 1.00 77.06 180 LEU A N 1
ATOM 1411 C CA . LEU A 1 180 ? -28.352 -4.977 32.668 1.00 77.06 180 LEU A CA 1
ATOM 1412 C C . LEU A 1 180 ? -27.192 -4.864 33.668 1.00 77.06 180 LEU A C 1
ATOM 1414 O O . LEU A 1 180 ? -26.547 -3.824 33.778 1.00 77.06 180 LEU A O 1
ATOM 1418 N N . LYS A 1 181 ? -26.931 -5.944 34.410 1.00 75.19 181 LYS A N 1
ATOM 1419 C CA . LYS A 1 181 ? -25.737 -6.075 35.260 1.00 75.19 181 LYS A CA 1
ATOM 1420 C C . LYS A 1 181 ? -24.690 -6.884 34.510 1.00 75.19 181 LYS A C 1
ATOM 1422 O O . LYS A 1 181 ? -24.806 -8.101 34.433 1.00 75.19 181 LYS A O 1
ATOM 1427 N N . ILE A 1 182 ? -23.693 -6.204 33.959 1.00 73.19 182 ILE A N 1
ATOM 1428 C CA . ILE A 1 182 ? -22.552 -6.844 33.302 1.00 73.19 182 ILE A CA 1
ATOM 1429 C C . ILE A 1 182 ? -21.357 -6.700 34.239 1.00 73.19 182 ILE A C 1
ATOM 1431 O O . ILE A 1 182 ? -20.980 -5.577 34.580 1.00 73.19 182 ILE A O 1
ATOM 1435 N N . ARG A 1 183 ? -20.790 -7.816 34.705 1.00 73.56 183 ARG A N 1
ATOM 1436 C CA . ARG A 1 183 ? -19.537 -7.799 35.468 1.00 73.56 183 ARG A CA 1
ATOM 1437 C C . ARG A 1 183 ? -18.375 -7.977 34.498 1.00 73.56 183 ARG A C 1
ATOM 1439 O O . ARG A 1 183 ? -18.503 -8.677 33.503 1.00 73.56 183 ARG A O 1
ATOM 1446 N N . LEU A 1 184 ? -17.223 -7.383 34.807 1.00 65.50 184 LEU A N 1
ATOM 1447 C CA . LEU A 1 184 ? -16.000 -7.551 34.005 1.00 65.50 184 LEU A CA 1
ATOM 1448 C C . LEU A 1 184 ? -15.618 -9.032 33.841 1.00 65.50 184 LEU A C 1
ATOM 1450 O O . LEU A 1 184 ? -15.274 -9.453 32.747 1.00 65.50 184 LEU A O 1
ATOM 1454 N N . GLN A 1 185 ? -15.827 -9.841 34.882 1.00 67.94 185 GLN A N 1
ATOM 1455 C CA . GLN A 1 185 ? -15.613 -11.295 34.868 1.00 67.94 185 GLN A CA 1
ATOM 1456 C C . GLN A 1 185 ? -16.479 -12.037 33.831 1.00 67.94 185 GLN A C 1
ATOM 1458 O O . GLN A 1 185 ? -16.104 -13.108 33.361 1.00 67.94 185 GLN A O 1
ATOM 1463 N N . ASP A 1 186 ? -17.632 -11.475 33.450 1.00 66.88 186 ASP A N 1
ATOM 1464 C CA . ASP A 1 186 ? -18.506 -12.054 32.422 1.00 66.88 186 ASP A CA 1
ATOM 1465 C C . ASP A 1 186 ? -17.988 -11.774 31.002 1.00 66.88 186 ASP A C 1
ATOM 1467 O O . ASP A 1 186 ? -18.513 -12.333 30.043 1.00 66.88 186 ASP A O 1
ATOM 1471 N N . LEU A 1 187 ? -16.993 -10.894 30.859 1.00 66.81 187 LEU A N 1
ATOM 1472 C CA . LEU A 1 187 ? -16.463 -10.394 29.588 1.00 66.81 187 LEU A CA 1
ATOM 1473 C C . LEU A 1 187 ? -14.978 -10.704 29.387 1.00 66.81 187 LEU A C 1
ATOM 1475 O O . LEU A 1 187 ? -14.462 -10.482 28.295 1.00 66.81 187 LEU A O 1
ATOM 1479 N N . GLU A 1 188 ? -14.296 -11.181 30.426 1.00 64.19 188 GLU A N 1
ATOM 1480 C CA . GLU A 1 188 ? -12.895 -11.571 30.355 1.00 64.19 188 GLU A CA 1
ATOM 1481 C C . GLU A 1 188 ? -12.750 -12.862 29.538 1.00 64.19 188 GLU A C 1
ATOM 1483 O O . GLU A 1 188 ? -13.492 -13.836 29.722 1.00 64.19 188 GLU A O 1
ATOM 1488 N N . TYR A 1 189 ? -11.769 -12.868 28.633 1.00 57.56 189 TYR A N 1
ATOM 1489 C CA . TYR A 1 189 ? -11.243 -14.103 28.066 1.00 57.56 189 TYR A CA 1
ATOM 1490 C C . TYR A 1 189 ? -10.785 -14.981 29.229 1.00 57.56 189 TYR A C 1
ATOM 1492 O O . TYR A 1 189 ? -9.917 -14.580 30.004 1.00 57.56 189 TYR A O 1
ATOM 1500 N N . GLY A 1 190 ? -11.356 -16.181 29.358 1.00 52.72 190 GLY A N 1
ATOM 1501 C CA . GLY A 1 190 ? -10.738 -17.191 30.206 1.00 52.72 190 GLY A CA 1
ATOM 1502 C C . GLY A 1 190 ? -9.308 -17.372 29.714 1.00 52.72 190 GLY A C 1
ATOM 1503 O O . GLY A 1 190 ? -9.114 -17.589 28.515 1.00 52.72 190 GLY A O 1
ATOM 1504 N N . GLU A 1 191 ? -8.329 -17.238 30.609 1.00 45.94 191 GLU A N 1
ATOM 1505 C CA . GLU A 1 191 ? -6.935 -17.600 30.363 1.00 45.94 191 GLU A CA 1
ATOM 1506 C C . GLU A 1 191 ? -6.878 -19.091 29.999 1.00 45.94 191 GLU A C 1
ATOM 1508 O O . GLU A 1 191 ? -6.565 -19.964 30.803 1.00 45.94 191 GLU A O 1
ATOM 1513 N N . THR A 1 192 ? -7.227 -19.418 28.760 1.00 41.94 192 THR A N 1
ATOM 1514 C CA . THR A 1 192 ? -6.790 -20.653 28.141 1.00 41.94 192 THR A CA 1
ATOM 1515 C C . THR A 1 192 ? -5.329 -20.409 27.844 1.00 41.94 192 THR A C 1
ATOM 1517 O O . THR A 1 192 ? -4.972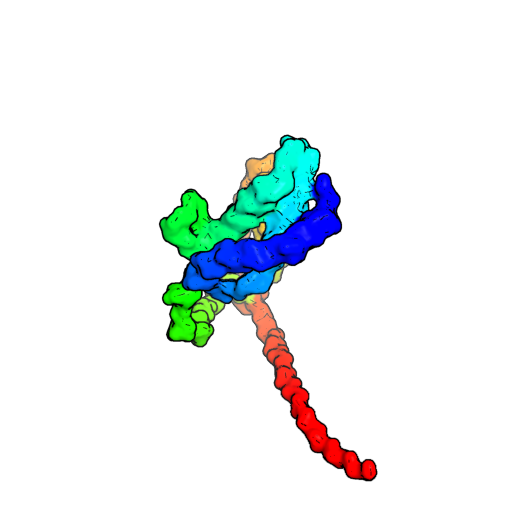 -19.623 26.969 1.00 41.94 192 THR A O 1
ATOM 1520 N N . ALA A 1 193 ? -4.500 -20.996 28.703 1.00 38.03 193 ALA A N 1
ATOM 1521 C CA . ALA A 1 193 ? -3.057 -20.974 28.631 1.00 38.03 193 ALA A CA 1
ATOM 1522 C C . ALA A 1 193 ? -2.601 -21.026 27.170 1.00 38.03 193 ALA A C 1
ATOM 1524 O O . ALA A 1 193 ? -2.772 -22.038 26.486 1.00 38.03 193 ALA A O 1
ATOM 1525 N N . PHE A 1 194 ? -1.993 -19.936 26.704 1.00 35.38 194 PHE A N 1
ATOM 1526 C CA . PHE A 1 194 ? -1.064 -20.005 25.592 1.00 35.38 194 PHE A CA 1
ATOM 1527 C C . PHE A 1 194 ? 0.071 -20.920 26.052 1.00 35.38 194 PHE A C 1
ATOM 1529 O O . PHE A 1 194 ? 1.043 -20.484 26.666 1.00 35.38 194 PHE A O 1
ATOM 1536 N N . VAL A 1 195 ? -0.082 -22.220 25.800 1.00 39.84 195 VAL A N 1
ATOM 1537 C CA . VAL A 1 195 ? 1.031 -23.157 25.788 1.00 39.84 195 VAL A CA 1
ATOM 1538 C C . VAL A 1 195 ? 1.963 -22.629 24.708 1.00 39.84 195 VAL A C 1
ATOM 1540 O O . VAL A 1 195 ? 1.686 -22.755 23.516 1.00 39.84 195 VAL A O 1
ATOM 1543 N N . GLN A 1 196 ? 3.036 -21.957 25.128 1.00 45.62 196 GLN A N 1
ATOM 1544 C CA . GLN A 1 196 ? 4.153 -21.660 24.245 1.00 45.62 196 GLN A CA 1
ATOM 1545 C C . GLN A 1 196 ? 4.557 -22.981 23.581 1.00 45.62 196 GLN A C 1
ATOM 1547 O O . GLN A 1 196 ? 4.830 -23.947 24.299 1.00 45.62 196 GLN A O 1
ATOM 1552 N N . PRO A 1 197 ? 4.617 -23.075 22.243 1.00 37.22 197 PRO A N 1
ATOM 1553 C CA . PRO A 1 197 ? 5.282 -24.207 21.634 1.00 37.22 197 PRO A CA 1
ATOM 1554 C C . PRO A 1 197 ? 6.755 -24.128 22.042 1.00 37.22 197 PRO A C 1
ATOM 1556 O O . PRO A 1 197 ? 7.502 -23.273 21.560 1.00 37.22 197 PRO A O 1
ATOM 1559 N N . CYS A 1 198 ? 7.164 -25.000 22.969 1.00 32.75 198 CYS A N 1
ATOM 1560 C CA . CYS A 1 198 ? 8.564 -25.281 23.235 1.00 32.75 198 CYS A CA 1
ATOM 1561 C C . CYS A 1 198 ? 9.226 -25.590 21.891 1.00 32.75 198 CYS A C 1
ATOM 1563 O O . CYS A 1 198 ? 8.959 -26.625 21.280 1.00 32.75 198 CYS A O 1
ATOM 1565 N N . ARG A 1 199 ? 10.088 -24.683 21.424 1.00 43.19 199 ARG A N 1
ATOM 1566 C CA . ARG A 1 199 ? 11.056 -24.980 20.370 1.00 43.19 199 ARG A CA 1
ATOM 1567 C C . ARG A 1 199 ? 11.990 -26.048 20.926 1.00 43.19 199 ARG A C 1
ATOM 1569 O O . ARG A 1 199 ? 12.965 -25.729 21.598 1.00 43.19 199 ARG A O 1
ATOM 1576 N N . GLN A 1 200 ? 11.660 -27.313 20.696 1.00 41.94 200 GLN A N 1
ATOM 1577 C CA . GLN A 1 200 ? 12.607 -28.395 20.904 1.00 41.94 200 GLN A CA 1
ATOM 1578 C C . GLN A 1 200 ? 13.713 -28.220 19.866 1.00 41.94 200 GLN A C 1
ATOM 1580 O O . GLN A 1 200 ? 13.484 -28.325 18.659 1.00 41.94 200 GLN A O 1
ATOM 1585 N N . GLY A 1 201 ? 14.896 -27.857 20.359 1.00 37.47 201 GLY A N 1
ATOM 1586 C CA . GLY A 1 201 ? 16.124 -27.890 19.590 1.00 37.47 201 GLY A CA 1
ATOM 1587 C C . GLY A 1 201 ? 16.353 -29.311 19.097 1.00 37.47 201 GLY A C 1
ATOM 1588 O O . GLY A 1 201 ? 16.342 -30.260 19.876 1.00 37.47 201 GLY A O 1
ATOM 1589 N N . ILE A 1 202 ? 16.532 -29.453 17.790 1.00 43.06 202 ILE A N 1
ATOM 1590 C CA . ILE A 1 202 ? 17.032 -30.689 17.207 1.00 43.06 202 ILE A CA 1
ATOM 1591 C C . ILE A 1 202 ? 18.532 -30.710 17.506 1.00 43.06 202 ILE A C 1
ATOM 1593 O O . ILE A 1 202 ? 19.330 -30.121 16.776 1.00 43.06 202 ILE A O 1
ATOM 1597 N N . GLU A 1 203 ? 18.902 -31.356 18.610 1.00 38.69 203 GLU A N 1
ATOM 1598 C CA . GLU A 1 203 ? 20.254 -31.862 18.823 1.00 38.69 203 GLU A CA 1
ATOM 1599 C C . GLU A 1 203 ? 20.550 -32.889 17.724 1.00 38.69 203 GLU A C 1
ATOM 1601 O O . GLU A 1 203 ? 20.028 -34.005 17.719 1.00 38.69 203 GLU A O 1
ATOM 1606 N N . LYS A 1 204 ? 21.384 -32.506 16.754 1.00 40.41 204 LYS A N 1
ATOM 1607 C CA . LYS A 1 204 ? 22.037 -33.470 15.871 1.00 40.41 204 LYS A CA 1
ATOM 1608 C C . LYS A 1 204 ? 23.127 -34.158 16.683 1.00 40.41 204 LYS A C 1
ATOM 1610 O O . LYS A 1 204 ? 24.200 -33.602 16.883 1.00 40.41 204 LYS A O 1
ATOM 1615 N N . THR A 1 205 ? 22.831 -35.359 17.158 1.00 38.62 205 THR A N 1
ATOM 1616 C CA . THR A 1 205 ? 23.841 -36.293 17.646 1.00 38.62 205 THR A CA 1
ATOM 1617 C C . THR A 1 205 ? 24.604 -36.844 16.444 1.00 38.62 205 THR A C 1
ATOM 1619 O O . THR A 1 205 ? 24.060 -37.574 15.617 1.00 38.62 205 THR A O 1
ATOM 1622 N N . GLU A 1 206 ? 25.872 -36.452 16.335 1.00 44.91 206 GLU A N 1
ATOM 1623 C CA . GLU A 1 206 ? 26.871 -37.154 15.536 1.00 44.91 206 GLU A CA 1
ATOM 1624 C C . GLU A 1 206 ? 27.005 -38.597 16.035 1.00 44.91 206 GLU A C 1
ATOM 1626 O O . GLU A 1 206 ? 27.123 -38.852 17.236 1.00 44.91 206 GLU A O 1
ATOM 1631 N N . LYS A 1 207 ? 27.040 -39.547 15.101 1.00 39.66 207 LYS A N 1
ATOM 1632 C CA . LYS A 1 207 ? 27.584 -40.881 15.342 1.00 39.66 207 LYS A CA 1
ATOM 1633 C C . LYS A 1 207 ? 28.540 -41.213 14.194 1.00 39.66 207 LYS A C 1
ATOM 1635 O O . LYS A 1 207 ? 28.138 -41.061 13.041 1.00 39.66 207 LYS A O 1
ATOM 1640 N N . PRO A 1 208 ? 29.785 -41.628 14.478 1.00 47.06 208 PRO A N 1
ATOM 1641 C CA . PRO A 1 208 ? 30.723 -42.055 13.456 1.00 47.06 208 PRO A CA 1
ATOM 1642 C C . PRO A 1 208 ? 30.441 -43.519 13.114 1.00 47.06 208 PRO A C 1
ATOM 1644 O O . PRO A 1 208 ? 30.209 -44.330 14.013 1.00 47.06 208 PRO A O 1
ATOM 1647 N N . GLU A 1 209 ? 30.486 -43.873 11.834 1.00 42.94 209 GLU A N 1
ATOM 1648 C CA . GLU A 1 209 ? 30.515 -45.272 11.420 1.00 42.94 209 GLU A CA 1
ATOM 1649 C C . GLU A 1 209 ? 31.716 -45.488 10.505 1.00 42.94 209 GLU A C 1
ATOM 1651 O O . GLU A 1 209 ? 31.864 -44.864 9.455 1.00 42.94 209 GLU A O 1
ATOM 1656 N N . ALA A 1 210 ? 32.619 -46.319 11.013 1.00 42.50 210 ALA A N 1
ATOM 1657 C CA . ALA A 1 210 ? 33.793 -46.829 10.346 1.00 42.50 210 ALA A CA 1
ATOM 1658 C C . ALA A 1 210 ? 33.421 -48.094 9.566 1.00 42.50 210 ALA A C 1
ATOM 1660 O O . ALA A 1 210 ? 32.765 -48.974 10.126 1.00 42.50 210 ALA A O 1
ATOM 1661 N N . ALA A 1 211 ? 33.905 -48.194 8.330 1.00 41.56 211 ALA A N 1
ATOM 1662 C CA . ALA A 1 211 ? 34.313 -49.429 7.660 1.00 41.56 211 ALA A CA 1
ATOM 1663 C C . ALA A 1 211 ? 35.186 -49.064 6.454 1.00 41.56 211 ALA A C 1
ATOM 1665 O O . ALA A 1 211 ? 34.738 -48.218 5.647 1.00 41.56 211 ALA A O 1
#

Radius of gyration: 31.85 Å; chains: 1; bounding box: 69×66×70 Å

pLDDT: mean 79.36, std 17.97, range [32.75, 96.69]

Sequence (211 aa):
MTAEDAVTWVNRNAHAIRGHIRKYLPFVPYDQEDFMQDAFEAALIAARIASEREIPFAACFWVTLRSKISSVTPHPESAHHSGSSSPPSTLCSSEDGLDRVEARPPSITDRIDMDRLFWMISRFLTQKESRVLGMAIGLDGGRRGIREIARILGCTPANVRQTLSRAYQRLSRLVESGQLKIRLQDLEYGETAFVQPCRQGIEKTEKPEAA

Secondary structure (DSSP, 8-state):
--HHHHHHHHHHTHHHHHHHHTTTGGGSS--HHHHHHHHHHHHHHHHHHHHHHT--HHHHHHHHHHHHHHHH---TT-S-----SSPPGGG--TTS-TT----PPPPGGGGB-HHHHHHHHHTTS-HHHHHHHHHHHTTTTSPPPHHHHHHHTTS-HHHHHHHHHHHHHHHHHHHHTT-----GGGTBPP---------------------